Protein AF-A0A1F6JSK7-F1 (afdb_monomer)

Solvent-accessible surface area (backbone atoms only — not comparable to full-atom values): 10646 Å² total; per-residue (Å²): 112,68,53,58,54,53,27,49,50,47,44,45,32,49,51,50,47,53,55,41,64,75,36,87,64,43,83,46,47,68,62,51,41,54,52,51,49,52,53,50,53,54,54,33,60,63,48,44,77,71,80,45,73,91,57,76,44,50,69,65,32,47,37,51,51,52,38,43,52,52,50,51,19,51,77,56,53,33,89,76,13,90,54,43,65,54,58,58,54,47,54,51,56,41,26,82,65,41,56,36,74,34,47,57,43,49,47,50,38,51,50,66,72,44,44,80,57,29,78,42,86,63,34,70,63,33,47,52,60,55,47,49,50,54,64,46,41,61,57,34,30,53,51,18,47,53,54,49,54,50,54,55,47,53,54,49,40,50,49,50,31,50,53,49,51,51,50,54,66,73,44,65,85,77,60,52,75,69,56,50,51,53,52,52,48,51,38,50,51,41,52,51,67,66,71,77,117

Radius of gyration: 23.13 Å; Cα contacts (8 Å, |Δi|>4): 165; chains: 1; bounding box: 51×30×67 Å

Foldseek 3Di:
DQLVVLLVLQLVLLVVLLVCCVDPVLVCLVVVLVVLVVVLVVLQVVVVVVVDDRDCSASVSLSSVSSSLQSVCVVQPNLPHPSLCVLVVSLLSCLRRGQLCSLVSSLVSSCVSCVVVCCDDPVVSSVVSSVVSVVCSVVSSVVSVVVVVVVVVLVVLVVLLVVLVVCCVPCVPVDDPVVNVVSVVSNVVSVVVNVVD

Mean predicted aligned error: 7.52 Å

Secondary structure (DSSP, 8-state):
-HHHHHHHHHHHHHHHHHHHHHSGGGGGHHHHHHHHHHHHHHHHHHHHTTT------HHHHHHHHHHHHHHHHHHTTGGG-TTTTHHHHHHHHHHHHS-TTHHHHHHHHHHHHHHHHHTSSSHHHHHHHHHHHHHHHHHHHHHHHHHHHHHHHHHHHHHHHHHHHHHHHHSTTTS-HHHHHHHHHHHHHHHHHHH--

Structure (mmCIF, N/CA/C/O backbone):
data_AF-A0A1F6JSK7-F1
#
_entry.id   AF-A0A1F6JSK7-F1
#
loop_
_atom_site.group_PDB
_atom_site.id
_atom_site.type_symbol
_atom_site.label_atom_id
_atom_site.label_alt_id
_atom_site.label_comp_id
_atom_site.label_asym_id
_atom_site.label_entity_id
_atom_site.label_seq_id
_atom_site.pdbx_PDB_ins_code
_atom_site.Cartn_x
_atom_site.Cartn_y
_atom_site.Cartn_z
_atom_site.occupancy
_atom_site.B_iso_or_equiv
_atom_site.auth_seq_id
_atom_site.auth_comp_id
_atom_site.auth_asym_id
_atom_site.auth_atom_id
_atom_site.pdbx_PDB_model_num
ATOM 1 N N . MET A 1 1 ? -17.934 5.331 0.421 1.00 63.56 1 MET A N 1
ATOM 2 C CA . MET A 1 1 ? -16.965 6.364 -0.035 1.00 63.56 1 MET A CA 1
ATOM 3 C C . MET A 1 1 ? -15.512 6.052 0.324 1.00 63.56 1 MET A C 1
ATOM 5 O O . MET A 1 1 ? -14.660 6.274 -0.524 1.00 63.56 1 MET A O 1
ATOM 9 N N . ARG A 1 2 ? -15.213 5.514 1.520 1.00 85.38 2 ARG A N 1
ATOM 10 C CA . ARG A 1 2 ? -13.830 5.212 1.953 1.00 85.38 2 ARG A CA 1
ATOM 11 C C . ARG A 1 2 ? -13.061 4.302 0.979 1.00 85.38 2 ARG A C 1
ATOM 13 O O . ARG A 1 2 ? -11.978 4.686 0.560 1.00 85.38 2 ARG A O 1
ATOM 20 N N . VAL A 1 3 ? -13.666 3.195 0.529 1.00 90.19 3 VAL A N 1
ATOM 21 C CA . VAL A 1 3 ? -13.072 2.274 -0.470 1.00 90.19 3 VAL A CA 1
ATOM 22 C C . VAL A 1 3 ? -12.671 2.997 -1.759 1.00 90.19 3 VAL A C 1
ATOM 24 O O . VAL A 1 3 ? -11.566 2.807 -2.256 1.00 90.19 3 VAL A O 1
ATOM 27 N N . LEU A 1 4 ? -13.557 3.843 -2.300 1.00 93.19 4 LEU A N 1
ATOM 28 C CA . LEU A 1 4 ? -13.307 4.567 -3.552 1.00 93.19 4 LEU A CA 1
ATOM 29 C C . LEU A 1 4 ? -12.140 5.543 -3.407 1.00 93.19 4 LEU A C 1
ATOM 31 O O . LEU A 1 4 ? -11.278 5.584 -4.276 1.00 93.19 4 LEU A O 1
ATOM 35 N N . LEU A 1 5 ? -12.084 6.289 -2.300 1.00 93.81 5 LEU A N 1
ATOM 36 C CA . LEU A 1 5 ? -10.986 7.219 -2.028 1.00 93.81 5 LEU A CA 1
ATOM 37 C C . LEU A 1 5 ? -9.653 6.487 -1.847 1.00 93.81 5 LEU A C 1
ATOM 39 O O . LEU A 1 5 ? -8.652 6.911 -2.414 1.00 93.81 5 LEU A O 1
ATOM 43 N N . GLN A 1 6 ? -9.639 5.379 -1.103 1.00 94.06 6 GLN A N 1
ATOM 44 C CA . GLN A 1 6 ? -8.441 4.553 -0.927 1.00 94.06 6 GLN A CA 1
ATOM 45 C C . GLN A 1 6 ? -7.985 3.937 -2.256 1.00 94.06 6 GLN A C 1
ATOM 47 O O . GLN A 1 6 ? -6.800 3.976 -2.574 1.00 94.06 6 GLN A O 1
ATOM 52 N N . SER A 1 7 ? -8.925 3.444 -3.068 1.00 95.62 7 SER A N 1
ATOM 53 C CA . SER A 1 7 ? -8.643 2.896 -4.400 1.00 95.62 7 SER A CA 1
ATOM 54 C C . SER A 1 7 ? -8.076 3.966 -5.326 1.00 95.62 7 SER A C 1
ATOM 56 O O . SER A 1 7 ? -7.082 3.726 -6.002 1.00 95.62 7 SER A O 1
ATOM 58 N N . LEU A 1 8 ? -8.666 5.164 -5.327 1.00 95.56 8 LEU A N 1
ATOM 59 C CA . LEU A 1 8 ? -8.198 6.287 -6.132 1.00 95.56 8 LEU A CA 1
ATOM 60 C C . LEU A 1 8 ? -6.804 6.740 -5.693 1.00 95.56 8 LEU A C 1
ATOM 62 O O . LEU A 1 8 ? -5.945 6.947 -6.541 1.00 95.56 8 LEU A O 1
ATOM 66 N N . LEU A 1 9 ? -6.565 6.852 -4.384 1.00 95.44 9 LEU A N 1
ATOM 67 C CA . LEU A 1 9 ? -5.259 7.198 -3.824 1.00 95.44 9 LEU A CA 1
ATOM 68 C C . LEU A 1 9 ? -4.198 6.178 -4.253 1.00 95.44 9 LEU A C 1
ATOM 70 O O . LEU A 1 9 ? -3.109 6.542 -4.690 1.00 95.44 9 LEU A O 1
ATOM 74 N N . LEU A 1 10 ? -4.532 4.893 -4.179 1.00 95.50 10 LEU A N 1
ATOM 75 C CA . LEU A 1 10 ? -3.643 3.824 -4.593 1.00 95.50 10 LEU A CA 1
ATOM 76 C C . LEU A 1 10 ? -3.365 3.868 -6.103 1.00 95.50 10 LEU A C 1
ATOM 78 O O . LEU A 1 10 ? -2.206 3.900 -6.502 1.00 95.50 10 LEU A O 1
ATOM 82 N N . LEU A 1 11 ? -4.394 3.943 -6.949 1.00 96.56 11 LEU A N 1
ATOM 83 C CA . LEU A 1 11 ? -4.226 4.072 -8.401 1.00 96.56 11 LEU A CA 1
ATOM 84 C C . LEU A 1 11 ? -3.446 5.337 -8.776 1.00 96.56 11 LEU A C 1
ATOM 86 O O . LEU A 1 11 ? -2.648 5.316 -9.711 1.00 96.56 11 LEU A O 1
ATOM 90 N N . PHE A 1 12 ? -3.609 6.415 -8.010 1.00 96.69 12 PHE A N 1
ATOM 91 C CA . PHE A 1 12 ? -2.822 7.627 -8.178 1.00 96.69 12 PHE A CA 1
ATOM 92 C C . PHE A 1 12 ? -1.328 7.384 -7.930 1.00 96.69 12 PHE A C 1
ATOM 94 O O . PHE A 1 12 ? -0.514 7.930 -8.666 1.00 96.69 12 PHE A O 1
ATOM 101 N N . SER A 1 13 ? -0.941 6.518 -6.982 1.00 96.75 13 SER A N 1
ATOM 102 C CA . SER A 1 13 ? 0.480 6.164 -6.800 1.00 96.75 13 SER A CA 1
ATOM 103 C C . SER A 1 13 ? 1.057 5.427 -8.012 1.00 96.75 13 SER A C 1
ATOM 105 O O . SER A 1 13 ? 2.162 5.743 -8.445 1.00 96.75 13 SER A O 1
ATOM 107 N N . PHE A 1 14 ? 0.291 4.518 -8.628 1.00 96.75 14 PHE A N 1
ATOM 108 C CA . PHE A 1 14 ? 0.691 3.853 -9.873 1.00 96.75 14 PHE A CA 1
ATOM 109 C C . PHE A 1 14 ? 0.848 4.851 -11.020 1.00 96.75 14 PHE A C 1
ATOM 111 O O . PHE A 1 14 ? 1.864 4.838 -11.713 1.00 96.75 14 PHE A O 1
ATOM 118 N N . ALA A 1 15 ? -0.129 5.745 -11.195 1.00 95.56 15 ALA A N 1
ATOM 119 C CA . ALA A 1 15 ? -0.081 6.783 -12.220 1.00 95.56 15 ALA A CA 1
ATOM 120 C C . ALA A 1 15 ? 1.113 7.728 -12.017 1.00 95.56 15 ALA A C 1
ATOM 122 O O . ALA A 1 15 ? 1.816 8.043 -12.974 1.00 95.56 15 ALA A O 1
ATOM 123 N N . LEU A 1 16 ? 1.378 8.137 -10.773 1.00 95.75 16 LEU A N 1
ATOM 124 C CA . LEU A 1 16 ? 2.509 8.991 -10.422 1.00 95.75 16 LEU A CA 1
ATOM 125 C C . LEU A 1 16 ? 3.835 8.321 -10.779 1.00 95.75 16 LEU A C 1
ATOM 127 O O . LEU A 1 16 ? 4.666 8.946 -11.432 1.00 95.75 16 LEU A O 1
ATOM 131 N N . VAL A 1 17 ? 4.027 7.054 -10.402 1.00 95.38 17 VAL A N 1
ATOM 132 C CA . VAL A 1 17 ? 5.261 6.323 -10.727 1.00 95.38 17 VAL A CA 1
ATOM 133 C C . VAL A 1 17 ? 5.398 6.104 -12.231 1.00 95.38 17 VAL A C 1
ATOM 135 O O . VAL A 1 17 ? 6.483 6.297 -12.773 1.00 95.38 17 VAL A O 1
ATOM 138 N N . PHE A 1 18 ? 4.313 5.767 -12.924 1.00 92.31 18 PHE A N 1
ATOM 139 C CA . PHE A 1 18 ? 4.326 5.602 -14.376 1.00 92.31 18 PHE A CA 1
ATOM 140 C C . PHE A 1 18 ? 4.737 6.898 -15.095 1.00 92.31 18 PHE A C 1
ATOM 142 O O . PHE A 1 18 ? 5.632 6.884 -15.941 1.00 92.31 18 PHE A O 1
ATOM 149 N N . LEU A 1 19 ? 4.143 8.036 -14.715 1.00 93.12 19 LEU A N 1
ATOM 150 C CA . LEU A 1 19 ? 4.506 9.353 -15.249 1.00 93.12 19 LEU A CA 1
ATOM 151 C C . LEU A 1 19 ? 5.943 9.743 -14.889 1.00 93.12 19 LEU A C 1
ATOM 153 O O . LEU A 1 19 ? 6.651 10.308 -15.721 1.00 93.12 19 LEU A O 1
ATOM 157 N N . TRP A 1 20 ? 6.391 9.416 -13.674 1.00 94.94 20 TRP A N 1
ATOM 158 C CA . TRP A 1 20 ? 7.762 9.653 -13.233 1.00 94.94 20 TRP A CA 1
ATOM 159 C C . TRP A 1 20 ? 8.773 8.907 -14.108 1.00 94.94 20 TRP A C 1
ATOM 161 O O . TRP A 1 20 ? 9.725 9.520 -14.594 1.00 94.94 20 TRP A O 1
ATOM 171 N N . GLN A 1 21 ? 8.541 7.615 -14.363 1.00 91.62 21 GLN A N 1
ATOM 172 C CA . GLN A 1 21 ? 9.415 6.785 -15.198 1.00 91.62 21 GLN A CA 1
ATOM 173 C C . GLN A 1 21 ? 9.438 7.237 -16.662 1.00 91.62 21 GLN A C 1
ATOM 175 O O . GLN A 1 21 ? 10.482 7.185 -17.305 1.00 91.62 21 GLN A O 1
ATOM 180 N N . ALA A 1 22 ? 8.316 7.741 -17.179 1.00 90.00 22 ALA A N 1
ATOM 181 C CA . ALA A 1 22 ? 8.253 8.312 -18.524 1.00 90.00 22 ALA A CA 1
ATOM 182 C C . ALA A 1 22 ? 8.944 9.686 -18.644 1.00 90.00 22 ALA A C 1
ATOM 184 O O . ALA A 1 22 ? 9.142 10.183 -19.753 1.00 90.00 22 ALA A O 1
ATOM 185 N N . SER A 1 23 ? 9.295 10.323 -17.522 1.00 93.25 23 SER A N 1
ATOM 186 C CA . SER A 1 23 ? 9.884 11.661 -17.500 1.00 93.25 23 SER A CA 1
ATOM 187 C C . SER A 1 23 ? 11.424 11.635 -17.483 1.00 93.25 23 SER A C 1
ATOM 189 O O . SER A 1 23 ? 12.030 10.693 -16.961 1.00 93.25 23 SER A O 1
ATOM 191 N N . PRO A 1 24 ? 12.095 12.713 -17.940 1.00 92.62 24 PRO A N 1
ATOM 192 C CA . PRO A 1 24 ? 13.549 12.871 -17.791 1.00 92.62 24 PRO A CA 1
ATOM 193 C C . PRO A 1 24 ? 14.029 12.908 -16.328 1.00 92.62 24 PRO A C 1
ATOM 195 O O . PRO A 1 24 ? 15.214 12.705 -16.047 1.00 92.62 24 PRO A O 1
ATOM 198 N N . LEU A 1 25 ? 13.114 13.157 -15.382 1.00 91.88 25 LEU A N 1
ATOM 199 C CA . LEU A 1 25 ? 13.405 13.201 -13.948 1.00 91.88 25 LEU A CA 1
ATOM 200 C C . LEU A 1 25 ? 13.654 11.811 -13.348 1.00 91.88 25 LEU A C 1
ATOM 202 O O . LEU A 1 25 ? 14.141 11.719 -12.223 1.00 91.88 25 LEU A O 1
ATOM 206 N N . SER A 1 26 ? 13.395 10.736 -14.098 1.00 92.69 26 SER A N 1
ATOM 207 C CA . SER A 1 26 ? 13.691 9.354 -13.696 1.00 92.69 26 SER A CA 1
ATOM 208 C C . SER A 1 26 ? 15.159 9.131 -13.301 1.00 92.69 26 SER A C 1
ATOM 210 O O . SER A 1 26 ? 15.442 8.285 -12.452 1.00 92.69 26 SER A O 1
ATOM 212 N N . SER A 1 27 ? 16.091 9.949 -13.801 1.00 92.50 27 SER A N 1
ATOM 213 C CA . SER A 1 27 ? 17.497 9.968 -13.360 1.00 92.50 27 SER A CA 1
ATOM 214 C C . SER A 1 27 ? 17.684 10.302 -11.868 1.00 92.50 27 SER A C 1
ATOM 216 O O . SER A 1 27 ? 18.660 9.873 -11.256 1.00 92.50 27 SER A O 1
ATOM 218 N N . TYR A 1 28 ? 16.719 10.984 -11.245 1.00 95.00 28 TYR A N 1
ATOM 219 C CA . TYR A 1 28 ? 16.707 11.334 -9.820 1.00 95.00 28 TYR A CA 1
ATOM 220 C C . TYR A 1 28 ? 15.864 10.379 -8.964 1.00 95.00 28 TYR A C 1
ATOM 222 O O . TYR A 1 28 ? 15.540 10.697 -7.818 1.00 95.00 28 TYR A O 1
ATOM 230 N N . THR A 1 29 ? 15.511 9.197 -9.482 1.00 95.00 29 THR A N 1
ATOM 231 C CA . THR A 1 29 ? 14.672 8.228 -8.755 1.00 95.00 29 THR A CA 1
ATOM 232 C C . THR A 1 29 ? 15.262 7.853 -7.395 1.00 95.00 29 THR A C 1
ATOM 234 O O . THR A 1 29 ? 14.539 7.843 -6.403 1.00 95.00 29 THR A O 1
ATOM 237 N N . LEU A 1 30 ? 16.575 7.612 -7.313 1.00 93.88 30 LEU A N 1
ATOM 238 C CA . LEU A 1 30 ? 17.224 7.224 -6.057 1.00 93.88 30 LEU A CA 1
ATOM 239 C C . LEU A 1 30 ? 17.171 8.337 -4.984 1.00 93.88 30 LEU A C 1
ATOM 241 O O . LEU A 1 30 ? 16.720 8.050 -3.872 1.00 93.88 30 LEU A O 1
ATOM 245 N N . PRO A 1 31 ? 17.535 9.604 -5.281 1.00 95.56 31 PRO A N 1
ATOM 246 C CA . PRO A 1 31 ? 17.295 10.720 -4.363 1.00 95.56 31 PRO A CA 1
ATOM 247 C C . PRO A 1 31 ? 15.837 10.850 -3.905 1.00 95.56 31 PRO A C 1
ATOM 249 O O . PRO A 1 31 ? 15.588 11.058 -2.718 1.00 95.56 31 PRO A O 1
ATOM 252 N N . ILE A 1 32 ? 14.872 10.695 -4.819 1.00 95.75 32 ILE A N 1
ATOM 253 C CA . ILE A 1 32 ? 13.443 10.790 -4.488 1.00 95.75 32 ILE A CA 1
ATOM 254 C C . ILE A 1 32 ? 12.997 9.662 -3.564 1.00 95.75 32 ILE A C 1
ATOM 256 O O . ILE A 1 32 ? 12.279 9.923 -2.601 1.00 95.75 32 ILE A O 1
ATOM 260 N N . ILE A 1 33 ? 13.454 8.432 -3.797 1.00 96.00 33 ILE A N 1
ATOM 261 C CA . ILE A 1 33 ? 13.216 7.310 -2.884 1.00 96.00 33 ILE A CA 1
ATOM 262 C C . ILE A 1 33 ? 13.730 7.659 -1.483 1.00 96.00 33 ILE A C 1
ATOM 264 O O . ILE A 1 33 ? 12.985 7.532 -0.513 1.00 96.00 33 ILE A O 1
ATOM 268 N N . GLY A 1 34 ? 14.972 8.143 -1.373 1.00 96.19 34 GLY A N 1
ATOM 269 C CA . GLY A 1 34 ? 15.556 8.538 -0.089 1.00 96.19 34 GLY A CA 1
ATOM 270 C C . GLY A 1 34 ? 14.739 9.623 0.616 1.00 96.19 34 GLY A C 1
ATOM 271 O O . GLY A 1 34 ? 14.430 9.503 1.801 1.00 96.19 34 GLY A O 1
ATOM 272 N N . PHE A 1 35 ? 14.316 10.647 -0.125 1.00 96.50 35 PHE A N 1
ATOM 273 C CA . PHE A 1 35 ? 13.460 11.713 0.390 1.00 96.50 35 PHE A CA 1
ATOM 274 C C . PHE A 1 35 ? 12.102 11.193 0.890 1.00 96.50 35 PHE A C 1
ATOM 276 O O . PHE A 1 35 ? 11.677 11.534 1.995 1.00 96.50 35 PHE A O 1
ATOM 283 N N . LEU A 1 36 ? 11.441 10.323 0.122 1.00 96.06 36 LEU A N 1
ATOM 284 C CA . LEU A 1 36 ? 10.165 9.719 0.509 1.00 96.06 36 LEU A CA 1
ATOM 285 C C . LEU A 1 36 ? 10.300 8.822 1.746 1.00 96.06 36 LEU A C 1
ATOM 287 O O . LEU A 1 36 ? 9.416 8.845 2.601 1.00 96.06 36 LEU A O 1
ATOM 291 N N . ILE A 1 37 ? 11.403 8.077 1.884 1.00 95.06 37 ILE A N 1
ATOM 292 C CA . ILE A 1 37 ? 11.690 7.273 3.084 1.00 95.06 37 ILE A CA 1
ATOM 293 C C . ILE A 1 37 ? 11.802 8.172 4.318 1.00 95.06 37 ILE A C 1
ATOM 295 O O . ILE A 1 37 ? 11.209 7.867 5.353 1.00 95.06 37 ILE A O 1
ATOM 299 N N . VAL A 1 38 ? 12.513 9.300 4.216 1.00 94.88 38 VAL A N 1
ATOM 300 C CA . VAL A 1 38 ? 12.618 10.266 5.321 1.00 94.88 38 VAL A CA 1
ATOM 301 C C . VAL A 1 38 ? 11.238 10.802 5.701 1.00 94.88 38 VAL A C 1
ATOM 303 O O . VAL A 1 38 ? 10.896 10.795 6.884 1.00 94.88 38 VAL A O 1
ATOM 306 N N . ILE A 1 39 ? 10.415 11.200 4.724 1.00 92.62 39 ILE A N 1
ATOM 307 C CA . ILE A 1 39 ? 9.032 11.634 4.984 1.00 92.62 39 ILE A CA 1
ATOM 308 C C . ILE A 1 39 ? 8.241 10.529 5.687 1.00 92.62 39 ILE A C 1
ATOM 310 O O . ILE A 1 39 ? 7.569 10.804 6.683 1.00 92.62 39 ILE A O 1
ATOM 314 N N . TYR A 1 40 ? 8.328 9.290 5.201 1.00 91.25 40 TYR A N 1
ATOM 315 C CA . TYR A 1 40 ? 7.615 8.155 5.776 1.00 91.25 40 TYR A CA 1
ATOM 316 C C . TYR A 1 40 ? 7.989 7.953 7.250 1.00 91.25 40 TYR A C 1
ATOM 318 O O . TYR A 1 40 ? 7.101 7.930 8.103 1.00 91.25 40 TYR A O 1
ATOM 326 N N . ILE A 1 41 ? 9.286 7.912 7.571 1.00 89.69 41 ILE A N 1
ATOM 327 C CA . ILE A 1 41 ? 9.783 7.731 8.945 1.00 89.69 41 ILE A CA 1
ATOM 328 C C . ILE A 1 41 ? 9.372 8.899 9.850 1.00 89.69 41 ILE A C 1
ATOM 330 O O . ILE A 1 41 ? 8.892 8.687 10.961 1.00 89.69 41 ILE A O 1
ATOM 334 N N . VAL A 1 42 ? 9.522 10.144 9.393 1.00 88.56 42 VAL A N 1
ATOM 335 C CA . VAL A 1 42 ? 9.120 11.315 10.190 1.00 88.56 42 VAL A CA 1
ATOM 336 C C . VAL A 1 42 ? 7.613 11.290 10.459 1.00 88.56 42 VAL A C 1
ATOM 338 O O . VAL A 1 42 ? 7.178 11.556 11.581 1.00 88.56 42 VAL A O 1
ATOM 341 N N . SER A 1 43 ? 6.814 10.929 9.452 1.00 84.31 43 SER A N 1
ATOM 342 C CA . SER A 1 43 ? 5.359 10.845 9.582 1.00 84.31 43 SER A CA 1
ATOM 343 C C . SER A 1 43 ? 4.914 9.733 10.534 1.00 84.31 43 SER A C 1
ATOM 345 O O . SER A 1 43 ? 3.985 9.951 11.312 1.00 84.31 43 SER A O 1
ATOM 347 N N . SER A 1 44 ? 5.592 8.580 10.535 1.00 80.62 44 SER A N 1
ATOM 348 C CA . SER A 1 44 ? 5.261 7.469 11.428 1.00 80.62 44 SER A CA 1
ATOM 349 C C . SER A 1 44 ? 5.618 7.801 12.878 1.00 80.62 44 SER A C 1
ATOM 351 O O . SER A 1 44 ? 4.766 7.676 13.756 1.00 80.62 44 SER A O 1
ATOM 353 N N . LEU A 1 45 ? 6.813 8.349 13.126 1.00 82.00 45 LEU A N 1
ATOM 354 C CA . LEU A 1 45 ? 7.257 8.765 14.463 1.00 82.00 45 LEU A CA 1
ATOM 355 C C . LEU A 1 45 ? 6.381 9.873 15.067 1.00 82.00 45 LEU A C 1
ATOM 357 O O . LEU A 1 45 ? 6.164 9.913 16.281 1.00 82.00 45 LEU A O 1
ATOM 361 N N . ALA A 1 46 ? 5.858 10.781 14.238 1.00 78.25 46 ALA A N 1
ATOM 362 C CA . ALA A 1 46 ? 4.945 11.826 14.691 1.00 78.25 46 ALA A CA 1
ATOM 363 C C . ALA A 1 46 ? 3.595 11.265 15.178 1.00 78.25 46 ALA A C 1
ATOM 365 O O . ALA A 1 46 ? 2.971 11.856 16.062 1.00 78.25 46 ALA A O 1
ATOM 366 N N . GLN A 1 47 ? 3.145 10.128 14.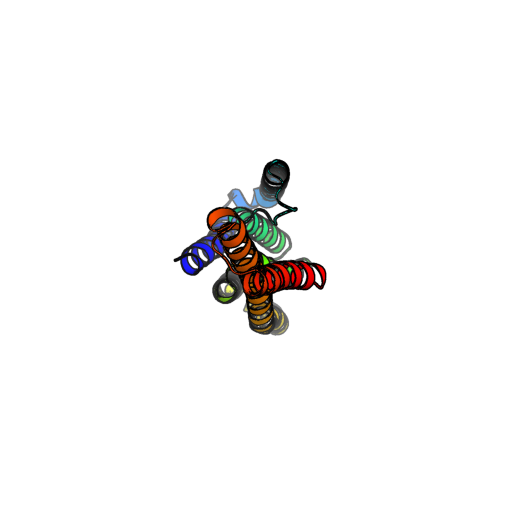637 1.00 68.50 47 GLN A N 1
ATOM 367 C CA . GLN A 1 47 ? 1.886 9.492 15.035 1.00 68.50 47 GLN A CA 1
ATOM 368 C C . GLN A 1 47 ? 2.016 8.696 16.338 1.00 68.50 47 GLN A C 1
ATOM 370 O O . GLN A 1 47 ? 1.084 8.712 17.143 1.00 68.50 47 GLN A O 1
ATOM 375 N N . THR A 1 48 ? 3.180 8.096 16.605 1.00 63.53 48 THR A N 1
ATOM 376 C CA . THR A 1 48 ? 3.446 7.340 17.843 1.00 63.53 48 THR A CA 1
ATOM 377 C C . THR A 1 48 ? 3.316 8.206 19.101 1.00 63.53 48 THR A C 1
ATOM 379 O O . THR A 1 48 ? 2.917 7.728 20.159 1.00 63.53 48 THR A O 1
ATOM 382 N N . LYS A 1 49 ? 3.564 9.521 18.995 1.00 57.53 49 LYS A N 1
ATOM 383 C CA . LYS A 1 49 ? 3.402 10.473 20.111 1.00 57.53 49 LYS A CA 1
ATOM 384 C C . LYS A 1 49 ? 1.949 10.675 20.565 1.00 57.53 49 LYS A C 1
ATOM 386 O O . LYS A 1 49 ? 1.735 11.264 21.618 1.00 57.53 49 LYS A O 1
ATOM 391 N N . LYS A 1 50 ? 0.951 10.205 19.805 1.00 56.19 50 LYS A N 1
ATOM 392 C CA . LYS A 1 50 ? -0.479 10.332 20.147 1.00 56.19 50 LYS A CA 1
ATOM 393 C C . LYS A 1 50 ? -1.049 9.123 20.904 1.00 56.19 50 LYS A C 1
ATOM 395 O O . LYS A 1 50 ? -2.264 8.963 20.934 1.00 56.19 50 LYS A O 1
ATOM 400 N N . GLY A 1 51 ? -0.200 8.266 21.478 1.00 48.69 51 GLY A N 1
ATOM 401 C CA . GLY A 1 51 ? -0.636 7.100 22.260 1.00 48.69 51 GLY A CA 1
ATOM 402 C C . GLY A 1 51 ? -1.289 5.990 21.430 1.00 48.69 51 GLY A C 1
ATOM 403 O O . GLY A 1 51 ? -1.795 5.029 21.993 1.00 48.69 51 GLY A O 1
ATOM 404 N N . LYS A 1 52 ? -1.271 6.103 20.096 1.00 50.81 52 LYS A N 1
ATOM 405 C CA . LYS A 1 52 ? -1.679 5.029 19.192 1.00 50.81 52 LYS A CA 1
ATOM 406 C C . LYS A 1 52 ? -0.469 4.138 18.924 1.00 50.81 52 LYS A C 1
ATOM 408 O O . LYS A 1 52 ? 0.613 4.649 18.625 1.00 50.81 52 LYS A O 1
ATOM 413 N N . GLN A 1 53 ? -0.670 2.827 19.047 1.00 53.88 53 GLN A N 1
ATOM 414 C CA . GLN A 1 53 ? 0.278 1.776 18.668 1.00 53.88 53 GLN A CA 1
ATOM 415 C C . GLN A 1 53 ? 0.837 2.052 17.261 1.00 53.88 53 GLN A C 1
ATOM 417 O O . GLN A 1 53 ? 0.191 2.747 16.475 1.00 53.88 53 GLN A O 1
ATOM 422 N N . VAL A 1 54 ? 2.049 1.568 16.961 1.00 51.94 54 VAL A N 1
ATOM 423 C CA . VAL A 1 54 ? 2.763 1.820 15.694 1.00 51.94 54 VAL A CA 1
ATOM 424 C C . VAL A 1 54 ? 1.848 1.516 14.504 1.00 51.94 54 VAL A C 1
ATOM 426 O O . VAL A 1 54 ? 1.702 0.372 14.091 1.00 51.94 54 VAL A O 1
ATOM 429 N N . SER A 1 55 ? 1.201 2.550 13.969 1.00 61.53 55 SER A N 1
ATOM 430 C CA . SER A 1 55 ? 0.318 2.419 12.817 1.00 61.53 55 SER A CA 1
ATOM 431 C C . SER A 1 55 ? 1.177 2.502 11.560 1.00 61.53 55 SER A C 1
ATOM 433 O O . SER A 1 55 ? 2.138 3.276 11.519 1.00 61.53 55 SER A O 1
ATOM 435 N N . LEU A 1 56 ? 0.823 1.757 10.511 1.00 63.78 56 LEU A N 1
ATOM 436 C CA . LEU A 1 56 ? 1.445 1.817 9.175 1.00 63.78 56 LEU A CA 1
ATOM 437 C C . LEU A 1 56 ? 1.224 3.174 8.449 1.00 63.78 56 LEU A C 1
ATOM 439 O O . LEU A 1 56 ? 1.146 3.254 7.226 1.00 63.78 56 LEU A O 1
ATOM 443 N N . GLY A 1 57 ? 1.099 4.273 9.200 1.00 69.75 57 GLY A N 1
ATOM 444 C CA . GLY A 1 57 ? 0.944 5.641 8.710 1.00 69.75 57 GLY A CA 1
ATOM 445 C C . GLY A 1 57 ? -0.432 5.936 8.110 1.00 69.75 57 GLY A C 1
ATOM 446 O O . GLY A 1 57 ? -0.609 6.972 7.461 1.00 69.75 57 GLY A O 1
ATOM 447 N N . GLY A 1 58 ? -1.408 5.046 8.317 1.00 84.81 58 GLY A N 1
ATOM 448 C CA . GLY A 1 58 ? -2.734 5.135 7.715 1.00 84.81 58 GLY A CA 1
ATOM 449 C C . GLY A 1 58 ? -2.684 5.189 6.179 1.00 84.81 58 GLY A C 1
ATOM 450 O O . GLY A 1 58 ? -1.713 4.752 5.557 1.00 84.81 58 GLY A O 1
ATOM 451 N N . PRO A 1 59 ? -3.716 5.759 5.531 1.00 88.88 59 PRO A N 1
ATOM 452 C CA . PRO A 1 59 ? -3.788 5.776 4.075 1.00 88.88 59 PRO A CA 1
ATOM 453 C C . PRO A 1 59 ? -2.668 6.488 3.333 1.00 88.88 59 PRO A C 1
ATOM 455 O O . PRO A 1 59 ? -2.224 6.016 2.287 1.00 88.88 59 PRO A O 1
ATOM 458 N N . LEU A 1 60 ? -2.200 7.610 3.872 1.00 89.19 60 LEU A N 1
ATOM 459 C CA . LEU A 1 60 ? -1.098 8.355 3.271 1.00 89.19 60 LEU A CA 1
ATOM 460 C C . LEU A 1 60 ? 0.236 7.626 3.457 1.00 89.19 60 LEU A C 1
ATOM 462 O O . LEU A 1 60 ? 1.044 7.615 2.533 1.00 89.19 60 LEU A O 1
ATOM 466 N N . GLY A 1 61 ? 0.446 6.969 4.603 1.00 90.56 61 GLY A N 1
ATOM 467 C CA . GLY A 1 61 ? 1.613 6.116 4.827 1.00 90.56 61 GLY A CA 1
ATOM 468 C C . GLY A 1 61 ? 1.703 5.002 3.789 1.00 90.56 61 GLY A C 1
ATOM 469 O O . GLY A 1 61 ? 2.736 4.859 3.138 1.00 90.56 61 GLY A O 1
ATOM 470 N N . MET A 1 62 ? 0.596 4.295 3.545 1.00 92.25 62 MET A N 1
ATOM 471 C CA . MET A 1 62 ? 0.539 3.251 2.515 1.00 92.25 62 MET A CA 1
ATOM 472 C C . MET A 1 62 ? 0.719 3.782 1.093 1.00 92.25 62 MET A C 1
ATOM 474 O O . MET A 1 62 ? 1.374 3.130 0.285 1.00 92.25 62 MET A O 1
ATOM 478 N N . PHE A 1 63 ? 0.193 4.969 0.780 1.00 94.75 63 PHE A N 1
ATOM 479 C CA . PHE A 1 63 ? 0.452 5.629 -0.502 1.00 94.75 63 PHE A CA 1
ATOM 480 C C . PHE A 1 63 ? 1.951 5.882 -0.720 1.00 94.75 63 PHE A C 1
ATOM 482 O O . PHE A 1 63 ? 2.492 5.540 -1.775 1.00 94.75 63 PHE A O 1
ATOM 489 N N . ILE A 1 64 ? 2.631 6.446 0.284 1.00 94.81 64 ILE A N 1
ATOM 490 C CA . ILE A 1 64 ? 4.069 6.735 0.224 1.00 94.81 64 ILE A CA 1
ATOM 491 C C . ILE A 1 64 ? 4.864 5.430 0.130 1.00 94.81 64 ILE A C 1
ATOM 493 O O . ILE A 1 64 ? 5.725 5.311 -0.738 1.00 94.81 64 ILE A O 1
ATOM 497 N N . LEU A 1 65 ? 4.545 4.438 0.965 1.00 94.81 65 LEU A N 1
ATOM 498 C CA . LEU A 1 65 ? 5.201 3.130 0.966 1.00 94.81 65 LEU A CA 1
ATOM 499 C C . LEU A 1 65 ? 5.069 2.428 -0.391 1.00 94.81 65 LEU A C 1
ATOM 501 O O . LEU A 1 65 ? 6.069 1.973 -0.944 1.00 94.81 65 LEU A O 1
ATOM 505 N N . ASN A 1 66 ? 3.860 2.388 -0.958 1.00 96.06 66 ASN A N 1
ATOM 506 C CA . ASN A 1 66 ? 3.634 1.806 -2.278 1.00 96.06 66 ASN A CA 1
ATOM 507 C C . ASN A 1 66 ? 4.428 2.547 -3.362 1.00 96.06 66 ASN A C 1
ATOM 509 O O . ASN A 1 66 ? 5.066 1.920 -4.203 1.00 96.06 66 ASN A O 1
ATOM 513 N N . THR A 1 67 ? 4.447 3.881 -3.306 1.00 96.94 67 THR A N 1
ATOM 514 C CA . THR A 1 67 ? 5.218 4.714 -4.240 1.00 96.94 67 THR A CA 1
ATOM 515 C C . THR A 1 67 ? 6.716 4.415 -4.147 1.00 96.94 67 THR A C 1
ATOM 517 O O . THR A 1 67 ? 7.360 4.227 -5.176 1.00 96.94 67 THR A O 1
ATOM 520 N N . ILE A 1 68 ? 7.269 4.316 -2.932 1.00 96.31 68 ILE A N 1
ATOM 521 C CA . ILE A 1 68 ? 8.676 3.956 -2.697 1.00 96.31 68 ILE A CA 1
ATOM 522 C C . ILE A 1 68 ? 8.987 2.598 -3.324 1.00 96.31 68 ILE A C 1
ATOM 524 O O . ILE A 1 68 ? 9.944 2.490 -4.087 1.00 96.31 68 ILE A O 1
ATOM 528 N N . ILE A 1 69 ? 8.178 1.576 -3.031 1.00 96.44 69 ILE A N 1
ATOM 529 C CA . ILE A 1 69 ? 8.414 0.209 -3.511 1.00 96.44 69 ILE A CA 1
ATOM 530 C C . ILE A 1 69 ? 8.325 0.152 -5.036 1.00 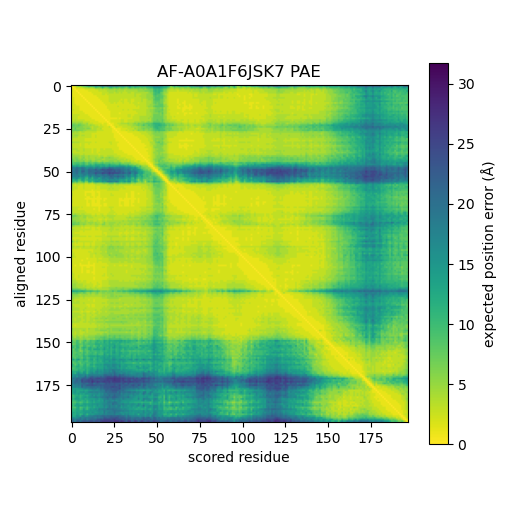96.44 69 ILE A C 1
ATOM 532 O O . ILE A 1 69 ? 9.210 -0.415 -5.670 1.00 96.44 69 ILE A O 1
ATOM 536 N N . LEU A 1 70 ? 7.317 0.783 -5.642 1.00 96.75 70 LEU A N 1
ATOM 537 C CA . LEU A 1 70 ? 7.183 0.841 -7.098 1.00 96.75 70 LEU A CA 1
ATOM 538 C C . LEU A 1 70 ? 8.373 1.553 -7.755 1.00 96.75 70 LEU A C 1
ATOM 540 O O . LEU A 1 70 ? 8.933 1.030 -8.718 1.00 96.75 70 LEU A O 1
ATOM 544 N N . LEU A 1 71 ? 8.806 2.705 -7.228 1.00 96.00 71 LEU A N 1
ATOM 545 C CA . LEU A 1 71 ? 9.999 3.401 -7.724 1.00 96.00 71 LEU A CA 1
ATOM 546 C C . LEU A 1 71 ? 11.247 2.520 -7.616 1.00 96.00 71 LEU A C 1
ATOM 548 O O . LEU A 1 71 ? 12.044 2.470 -8.554 1.00 96.00 71 LEU A O 1
ATOM 552 N N . PHE A 1 72 ? 11.396 1.798 -6.504 1.00 94.81 72 PHE A N 1
ATOM 553 C CA . PHE A 1 72 ? 12.514 0.889 -6.278 1.00 94.81 72 PHE A CA 1
ATOM 554 C C . PHE A 1 72 ? 12.518 -0.254 -7.298 1.00 94.81 72 PHE A C 1
ATOM 556 O O . PHE A 1 72 ? 13.534 -0.488 -7.955 1.00 94.81 72 PHE A O 1
ATOM 563 N N . VAL A 1 73 ? 11.370 -0.910 -7.494 1.00 95.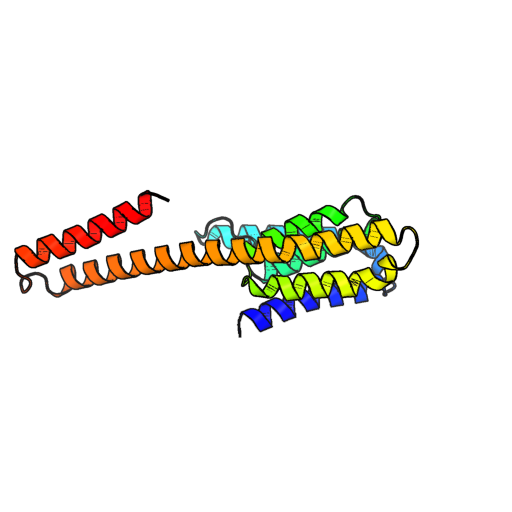94 73 VAL A N 1
ATOM 564 C CA . VAL A 1 73 ? 11.187 -1.995 -8.469 1.00 95.94 73 VAL A CA 1
ATOM 565 C C . VAL A 1 73 ? 11.514 -1.516 -9.882 1.00 95.94 73 VAL A C 1
ATOM 567 O O . VAL A 1 73 ? 12.335 -2.138 -10.551 1.00 95.94 73 VAL A O 1
ATOM 570 N N . PHE A 1 74 ? 10.975 -0.376 -10.319 1.00 94.31 74 PHE A N 1
ATOM 571 C CA . PHE A 1 74 ? 11.285 0.166 -11.645 1.00 94.31 74 PHE A CA 1
ATOM 572 C C . PHE A 1 74 ? 12.761 0.541 -11.806 1.00 94.31 74 PHE A C 1
ATOM 574 O O . PHE A 1 74 ? 13.376 0.168 -12.802 1.00 94.31 74 PHE A O 1
ATOM 581 N N . SER A 1 75 ? 13.365 1.194 -10.806 1.00 92.94 75 SER A N 1
ATOM 582 C CA . SER A 1 75 ? 14.786 1.574 -10.855 1.00 92.94 75 SER A CA 1
ATOM 583 C C . SER A 1 75 ? 15.748 0.383 -10.921 1.00 92.94 75 SER A C 1
ATOM 585 O O . SER A 1 75 ? 16.892 0.539 -11.339 1.00 92.94 75 SER A O 1
ATOM 587 N N . THR A 1 76 ? 15.286 -0.808 -10.533 1.00 93.44 76 THR A N 1
ATOM 588 C CA . THR A 1 76 ? 16.083 -2.043 -10.473 1.00 93.44 76 THR A CA 1
ATOM 589 C C . THR A 1 76 ? 15.698 -3.063 -11.550 1.00 93.44 76 THR A C 1
ATOM 591 O O . THR A 1 76 ? 16.088 -4.226 -11.460 1.00 93.44 76 THR A O 1
ATOM 594 N N . GLY A 1 77 ? 14.961 -2.641 -12.584 1.00 90.62 77 GLY A N 1
ATOM 595 C CA . GLY A 1 77 ? 14.651 -3.472 -13.753 1.00 90.62 77 GLY A CA 1
ATOM 596 C C . GLY A 1 77 ? 13.226 -4.028 -13.806 1.00 90.62 77 GLY A C 1
ATOM 597 O O . GLY A 1 77 ? 12.998 -5.032 -14.480 1.00 90.62 77 GLY A O 1
ATOM 598 N N . GLY A 1 78 ? 12.278 -3.413 -13.095 1.00 93.25 78 GLY A N 1
ATOM 599 C CA . GLY A 1 78 ? 10.847 -3.677 -13.250 1.00 93.25 78 GLY A CA 1
ATOM 600 C C . GLY A 1 78 ? 10.475 -5.126 -12.936 1.00 93.25 78 GLY A C 1
ATOM 601 O O . GLY A 1 78 ? 10.790 -5.631 -11.856 1.00 93.25 78 GLY A O 1
ATOM 602 N N . LEU A 1 79 ? 9.839 -5.829 -13.875 1.00 93.31 79 LEU A N 1
ATOM 603 C CA . LEU A 1 79 ? 9.486 -7.250 -13.705 1.00 93.31 79 LEU A CA 1
ATOM 604 C C . LEU A 1 79 ? 10.695 -8.175 -13.526 1.00 93.31 79 LEU A C 1
ATOM 606 O O . LEU A 1 79 ? 10.580 -9.225 -12.888 1.00 93.31 79 LEU A O 1
ATOM 610 N N . SER A 1 80 ? 11.862 -7.812 -14.055 1.00 91.44 80 SER A N 1
ATOM 611 C CA . SER A 1 80 ? 13.104 -8.572 -13.868 1.00 91.44 80 SER A CA 1
ATOM 612 C C . SER A 1 80 ? 13.805 -8.245 -12.546 1.00 91.44 80 SER A C 1
ATOM 614 O O . SER A 1 80 ? 14.773 -8.920 -12.199 1.00 91.44 80 SER A O 1
ATOM 616 N N . SER A 1 81 ? 13.310 -7.261 -11.790 1.00 92.12 81 SER A N 1
ATOM 617 C CA . SER A 1 81 ? 13.890 -6.867 -10.511 1.00 92.12 81 SER A CA 1
ATOM 618 C C . SER A 1 81 ? 13.803 -7.988 -9.477 1.00 92.12 81 SER A C 1
ATOM 620 O O . SER A 1 81 ? 12.731 -8.539 -9.205 1.00 92.12 81 SER A O 1
ATOM 622 N N . GLY A 1 82 ? 14.924 -8.242 -8.800 1.00 91.00 82 GLY A N 1
ATOM 623 C CA . GLY A 1 82 ? 14.966 -9.078 -7.601 1.00 91.00 82 GLY A CA 1
ATOM 624 C C . GLY A 1 82 ? 14.140 -8.525 -6.435 1.00 91.00 82 GLY A C 1
ATOM 625 O O . GLY A 1 82 ? 13.910 -9.257 -5.485 1.00 91.00 82 GLY A O 1
ATOM 626 N N . PHE A 1 83 ? 13.663 -7.275 -6.503 1.00 92.62 83 PHE A N 1
ATOM 627 C CA . PHE A 1 83 ? 12.803 -6.637 -5.500 1.00 92.62 83 PHE A CA 1
ATOM 628 C C . PHE A 1 83 ? 11.311 -6.685 -5.844 1.00 92.62 83 PHE A C 1
ATOM 630 O O . PHE A 1 83 ? 10.495 -6.253 -5.032 1.00 92.62 83 PHE A O 1
ATOM 637 N N . PHE A 1 84 ? 10.921 -7.236 -7.001 1.00 94.38 84 PHE A N 1
ATOM 638 C CA . PHE A 1 84 ? 9.509 -7.340 -7.390 1.00 94.38 84 PHE A CA 1
ATOM 639 C C . PHE A 1 84 ? 8.660 -8.052 -6.323 1.00 94.38 84 PHE A C 1
ATOM 641 O O . PHE A 1 84 ? 7.508 -7.693 -6.093 1.00 94.38 84 PHE A O 1
ATOM 648 N N . PHE A 1 85 ? 9.250 -9.011 -5.602 1.00 93.44 85 PHE A N 1
ATOM 649 C CA . PHE A 1 85 ? 8.566 -9.743 -4.538 1.00 93.44 85 PHE A CA 1
ATOM 650 C C . PHE A 1 85 ? 8.064 -8.857 -3.385 1.00 93.44 85 PHE A C 1
ATOM 652 O O . PHE A 1 85 ? 7.145 -9.254 -2.670 1.00 93.44 85 PHE A O 1
ATOM 659 N N . LEU A 1 86 ? 8.617 -7.650 -3.208 1.00 95.31 86 LEU A N 1
ATOM 660 C CA . LEU A 1 86 ? 8.128 -6.692 -2.215 1.00 95.31 86 LEU A CA 1
ATOM 661 C C . LEU A 1 86 ? 6.671 -6.298 -2.475 1.00 95.31 86 LEU A C 1
ATOM 663 O O . LEU A 1 86 ? 5.936 -6.031 -1.529 1.00 95.31 86 LEU A O 1
ATOM 667 N N . LEU A 1 87 ? 6.217 -6.336 -3.730 1.00 95.44 87 LEU A N 1
ATOM 668 C CA . LEU A 1 87 ? 4.823 -6.066 -4.078 1.00 95.44 87 LEU A CA 1
ATOM 669 C C . LEU A 1 87 ? 3.870 -7.135 -3.519 1.00 95.44 87 LEU A C 1
ATOM 671 O O . LEU A 1 87 ? 2.734 -6.800 -3.199 1.00 95.44 87 LEU A O 1
ATOM 675 N N . TYR A 1 88 ? 4.326 -8.377 -3.295 1.00 93.88 88 TYR A N 1
ATOM 676 C CA . TYR A 1 88 ? 3.534 -9.387 -2.578 1.00 93.88 88 TYR A CA 1
ATOM 677 C C . TYR A 1 88 ? 3.304 -8.984 -1.119 1.00 93.88 88 TYR A C 1
ATOM 679 O O . TYR A 1 88 ? 2.196 -9.120 -0.608 1.00 93.88 88 TYR A O 1
ATOM 687 N N . PHE A 1 89 ? 4.324 -8.431 -0.457 1.00 93.06 89 PHE A N 1
ATOM 688 C CA . PHE A 1 89 ? 4.180 -7.909 0.901 1.00 93.06 89 PHE A CA 1
ATOM 689 C C . PHE A 1 89 ? 3.263 -6.688 0.946 1.00 93.06 89 PHE A C 1
ATOM 691 O O . PHE A 1 89 ? 2.503 -6.549 1.900 1.00 93.06 89 PHE A O 1
ATOM 698 N N . VAL A 1 90 ? 3.268 -5.841 -0.091 1.00 94.44 90 VAL A N 1
ATOM 699 C CA . VAL A 1 90 ? 2.329 -4.711 -0.184 1.00 94.44 90 VAL A CA 1
ATOM 700 C C . VAL A 1 90 ? 0.884 -5.195 -0.231 1.00 94.44 90 VAL A C 1
ATOM 702 O O . VAL A 1 90 ? 0.054 -4.621 0.466 1.00 94.44 90 VAL A O 1
ATOM 705 N N . VAL A 1 91 ? 0.579 -6.269 -0.973 1.00 94.25 91 VAL A N 1
ATOM 706 C CA . VAL A 1 91 ? -0.775 -6.857 -0.99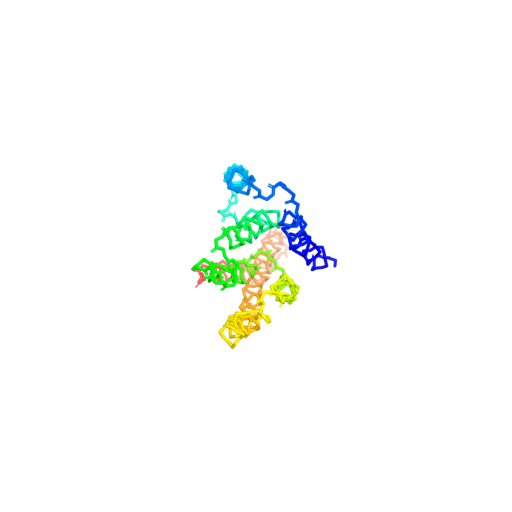6 1.00 94.25 91 VAL A CA 1
ATOM 707 C C . VAL A 1 91 ? -1.266 -7.158 0.422 1.00 94.25 91 VAL A C 1
ATOM 709 O O . VAL A 1 91 ? -2.386 -6.790 0.764 1.00 94.25 91 VAL A O 1
ATOM 712 N N . PHE A 1 92 ? -0.424 -7.763 1.263 1.00 90.44 92 PHE A N 1
ATOM 713 C CA . PHE A 1 92 ? -0.774 -8.039 2.658 1.00 90.44 92 PHE A CA 1
ATOM 714 C C . PHE A 1 92 ? -0.766 -6.781 3.531 1.00 90.44 92 PHE A C 1
ATOM 716 O O . PHE A 1 92 ? -1.681 -6.581 4.317 1.00 90.44 92 PHE A O 1
ATOM 723 N N . ALA A 1 93 ? 0.199 -5.878 3.379 1.00 91.19 93 ALA A N 1
ATOM 724 C CA . ALA A 1 93 ? 0.216 -4.628 4.141 1.00 91.19 93 ALA A CA 1
ATOM 725 C C . ALA A 1 93 ? -1.059 -3.795 3.910 1.00 91.19 93 ALA A C 1
ATOM 727 O O . ALA A 1 93 ? -1.580 -3.175 4.838 1.00 91.19 93 ALA A O 1
ATOM 728 N N . LEU A 1 94 ? -1.608 -3.824 2.690 1.00 91.69 94 LEU A N 1
ATOM 729 C CA . LEU A 1 94 ? -2.858 -3.147 2.356 1.00 91.69 94 LEU A CA 1
ATOM 730 C C . LEU A 1 94 ? -4.050 -3.682 3.151 1.00 91.69 94 LEU A C 1
ATOM 732 O O . LEU A 1 94 ? -4.935 -2.890 3.460 1.00 91.69 94 LEU A O 1
ATOM 736 N N . VAL A 1 95 ? -4.082 -4.964 3.528 1.00 88.88 95 VAL A N 1
ATOM 737 C CA . VAL A 1 95 ? -5.238 -5.539 4.241 1.00 88.88 95 VAL A CA 1
ATOM 738 C C . VAL A 1 95 ? -5.419 -4.961 5.641 1.00 88.88 95 VAL A C 1
ATOM 740 O O . VAL A 1 95 ? -6.546 -4.845 6.115 1.00 88.88 95 VAL A O 1
ATOM 743 N N . PHE A 1 96 ? -4.315 -4.555 6.271 1.00 86.25 96 PHE A N 1
ATOM 744 C CA . PHE A 1 96 ? -4.298 -4.017 7.630 1.00 86.25 96 PHE A CA 1
ATOM 745 C C . PHE A 1 96 ? -4.629 -2.522 7.681 1.00 86.25 96 PHE A C 1
ATOM 747 O O . PHE A 1 96 ? -4.942 -1.991 8.740 1.00 86.25 96 PHE A O 1
ATOM 754 N N . VAL A 1 97 ? -4.550 -1.819 6.547 1.00 88.38 97 VAL A N 1
ATOM 755 C CA . VAL A 1 97 ? -4.709 -0.354 6.497 1.00 88.38 97 VAL A CA 1
ATOM 756 C C . VAL A 1 97 ? -5.927 0.058 5.669 1.00 88.38 97 VAL A C 1
ATOM 758 O O . VAL A 1 97 ? -6.632 1.011 6.008 1.00 88.38 97 VAL A O 1
ATOM 761 N N . PHE A 1 98 ? -6.188 -0.637 4.564 1.00 90.94 98 PHE A N 1
ATOM 762 C CA . PHE A 1 98 ? -7.252 -0.338 3.608 1.00 90.94 98 PHE A CA 1
ATOM 763 C C . PHE A 1 98 ? -8.385 -1.330 3.688 1.00 90.94 98 PHE A C 1
ATOM 765 O O . PHE A 1 98 ? -8.224 -2.433 4.191 1.00 90.94 98 PHE A O 1
ATOM 772 N N . GLU A 1 99 ? -9.547 -0.920 3.183 1.00 91.19 99 GLU A N 1
ATOM 773 C CA . GLU A 1 99 ? -10.689 -1.812 3.018 1.00 91.19 99 GLU A CA 1
ATOM 774 C C . GLU A 1 99 ? -10.298 -3.019 2.152 1.00 91.19 99 GLU A C 1
ATOM 776 O O . GLU A 1 99 ? -9.553 -2.844 1.182 1.00 91.19 99 GLU A O 1
ATOM 781 N N . PRO A 1 100 ? -10.797 -4.237 2.420 1.00 90.69 100 PRO A N 1
ATOM 782 C CA . PRO A 1 100 ? -10.337 -5.429 1.702 1.00 90.69 100 PRO A CA 1
ATOM 783 C C . PRO A 1 100 ? -10.534 -5.318 0.184 1.00 90.69 100 PRO A C 1
ATOM 785 O O . PRO A 1 100 ? -9.686 -5.726 -0.606 1.00 90.69 100 PRO A O 1
ATOM 788 N N . TYR A 1 101 ? -11.621 -4.672 -0.249 1.00 91.75 101 TYR A N 1
ATOM 789 C CA . TYR A 1 101 ? -11.927 -4.449 -1.666 1.00 91.75 101 TYR A CA 1
ATOM 790 C C . TYR A 1 101 ? -10.873 -3.615 -2.412 1.00 91.75 101 TYR A C 1
ATOM 792 O O . TYR A 1 101 ? -10.761 -3.716 -3.633 1.00 91.75 101 TYR A O 1
ATOM 800 N N . THR A 1 102 ? -10.070 -2.818 -1.705 1.00 93.81 102 THR A N 1
ATOM 801 C CA . THR A 1 102 ? -9.030 -1.965 -2.306 1.00 93.81 102 THR A CA 1
ATOM 802 C C . THR A 1 102 ? -7.896 -2.781 -2.939 1.00 93.81 102 THR A C 1
ATOM 804 O O . THR A 1 102 ? -7.191 -2.287 -3.817 1.00 93.81 102 THR A O 1
ATOM 807 N N . ILE A 1 103 ? -7.751 -4.053 -2.557 1.00 94.00 103 ILE A N 1
ATOM 808 C CA . ILE A 1 103 ? -6.782 -4.991 -3.144 1.00 94.00 103 ILE A CA 1
ATOM 809 C C . ILE A 1 103 ? -7.070 -5.224 -4.630 1.00 94.00 103 ILE A C 1
ATOM 811 O O . ILE A 1 103 ? -6.144 -5.382 -5.421 1.00 94.00 103 ILE A O 1
ATOM 815 N N . ILE A 1 104 ? -8.340 -5.175 -5.042 1.00 93.06 104 ILE A N 1
ATOM 816 C CA . ILE A 1 104 ? -8.717 -5.304 -6.455 1.00 93.06 104 ILE A CA 1
ATOM 817 C C . ILE A 1 104 ? -8.127 -4.136 -7.256 1.00 93.06 104 ILE A C 1
ATOM 819 O O . ILE A 1 104 ? -7.550 -4.345 -8.321 1.00 93.06 104 ILE A O 1
ATOM 823 N N . ALA A 1 105 ? -8.203 -2.913 -6.719 1.00 95.44 105 ALA A N 1
ATOM 824 C CA . ALA A 1 105 ? -7.593 -1.743 -7.344 1.00 95.44 105 ALA A CA 1
ATOM 825 C C . ALA A 1 105 ? -6.061 -1.865 -7.408 1.00 95.44 105 ALA A C 1
ATOM 827 O O . ALA A 1 105 ? -5.467 -1.478 -8.412 1.00 95.44 105 ALA A O 1
ATOM 828 N N . PHE A 1 106 ? -5.427 -2.451 -6.385 1.00 96.25 106 PHE A N 1
ATOM 829 C CA . PHE A 1 106 ? -3.992 -2.751 -6.409 1.00 96.25 106 PHE A CA 1
ATOM 830 C C . PHE A 1 106 ? -3.625 -3.741 -7.509 1.00 96.25 106 PHE A C 1
ATOM 832 O O . PHE A 1 106 ? -2.738 -3.452 -8.308 1.00 96.25 106 PHE A O 1
ATOM 839 N N . ALA A 1 107 ? -4.330 -4.870 -7.596 1.00 95.56 107 ALA A N 1
ATOM 840 C CA . ALA A 1 107 ? -4.088 -5.877 -8.622 1.00 95.56 107 ALA A CA 1
ATOM 841 C C . ALA A 1 107 ? -4.256 -5.294 -10.035 1.00 95.56 107 ALA A C 1
ATOM 843 O O . ALA A 1 107 ? -3.399 -5.502 -10.891 1.00 95.56 107 ALA A O 1
ATOM 844 N N . ILE A 1 108 ? -5.309 -4.500 -10.264 1.00 95.31 108 ILE A N 1
ATOM 845 C CA . ILE A 1 108 ? -5.515 -3.790 -11.534 1.00 95.31 108 ILE A CA 1
ATOM 846 C C . ILE A 1 108 ? -4.361 -2.819 -11.805 1.00 95.31 108 ILE A C 1
ATOM 848 O O . ILE A 1 108 ? -3.812 -2.829 -12.904 1.00 95.31 108 ILE A O 1
ATOM 852 N N . GLY A 1 109 ? -3.965 -2.013 -10.815 1.00 96.25 109 GLY A N 1
ATOM 853 C CA . GLY A 1 109 ? -2.848 -1.075 -10.933 1.00 96.25 109 GLY A CA 1
ATOM 854 C C . GLY A 1 109 ? -1.550 -1.770 -11.342 1.00 96.25 109 GLY A C 1
ATOM 855 O O . GLY A 1 109 ? -0.923 -1.371 -12.317 1.00 96.25 109 GLY A O 1
ATOM 856 N N . ILE A 1 110 ? -1.205 -2.872 -10.673 1.00 95.69 110 ILE A N 1
ATOM 857 C CA . ILE A 1 110 ? -0.041 -3.708 -10.996 1.00 95.69 110 ILE A CA 1
ATOM 858 C C . ILE A 1 110 ? -0.099 -4.200 -12.439 1.00 95.69 110 ILE A C 1
ATOM 860 O O . ILE A 1 110 ? 0.854 -4.008 -13.195 1.00 95.69 110 ILE A O 1
ATOM 864 N N . VAL A 1 111 ? -1.212 -4.825 -12.828 1.00 94.75 111 VAL A N 1
ATOM 865 C CA . VAL A 1 111 ? -1.369 -5.397 -14.167 1.00 94.75 111 VAL A CA 1
ATOM 866 C C . VAL A 1 111 ? -1.211 -4.307 -15.219 1.00 94.75 111 VAL A C 1
ATOM 868 O O . VAL A 1 111 ? -0.419 -4.477 -16.137 1.00 94.75 111 VAL A O 1
ATOM 871 N N . LEU A 1 112 ? -1.898 -3.173 -15.071 1.00 94.31 112 LEU A N 1
ATOM 872 C CA . LEU A 1 112 ? -1.830 -2.074 -16.035 1.00 94.31 112 LEU A CA 1
ATOM 873 C C . LEU A 1 112 ? -0.432 -1.453 -16.118 1.00 94.31 112 LEU A C 1
ATOM 875 O O . LEU A 1 112 ? 0.056 -1.188 -17.215 1.00 94.31 112 LEU A O 1
ATOM 879 N N . THR A 1 113 ? 0.220 -1.240 -14.976 1.00 94.31 113 THR A N 1
ATOM 880 C CA . THR A 1 113 ? 1.538 -0.603 -14.906 1.00 94.31 113 THR A CA 1
ATOM 881 C C . THR A 1 113 ? 2.643 -1.481 -15.493 1.00 94.31 113 THR A C 1
ATOM 883 O O . THR A 1 113 ? 3.521 -0.962 -16.178 1.00 94.31 113 THR A O 1
ATOM 886 N N . PHE A 1 114 ? 2.595 -2.798 -15.280 1.00 94.44 114 PHE A N 1
ATOM 887 C CA . PHE A 1 114 ? 3.642 -3.720 -15.732 1.00 94.44 114 PHE A CA 1
ATOM 888 C C . PHE A 1 114 ? 3.312 -4.468 -17.036 1.00 94.44 114 PHE A C 1
ATOM 890 O O . PHE A 1 114 ? 4.196 -5.117 -17.594 1.00 94.44 114 PHE A O 1
ATOM 897 N N . MET A 1 115 ? 2.092 -4.354 -17.581 1.00 94.25 115 MET A N 1
ATOM 898 C CA . MET A 1 115 ? 1.712 -4.990 -18.856 1.00 94.25 115 MET A CA 1
ATOM 899 C C . MET A 1 115 ? 2.695 -4.706 -20.009 1.00 94.25 115 MET A C 1
ATOM 901 O O . MET A 1 115 ? 3.045 -5.647 -20.724 1.00 94.25 115 MET A O 1
ATOM 905 N N . PRO A 1 116 ? 3.189 -3.463 -20.212 1.00 92.25 116 PRO A N 1
ATOM 906 C CA . PRO A 1 116 ? 4.104 -3.178 -21.319 1.00 92.25 116 PRO A CA 1
ATOM 907 C C . PRO A 1 116 ? 5.455 -3.899 -21.210 1.00 92.25 116 PRO A C 1
ATOM 909 O O . PRO A 1 116 ? 6.082 -4.170 -22.235 1.00 92.25 116 PRO A O 1
ATOM 912 N N . GLU A 1 117 ? 5.916 -4.192 -19.990 1.00 92.00 117 GLU A N 1
ATOM 913 C CA . GLU A 1 117 ? 7.106 -5.017 -19.743 1.00 92.00 117 GLU A CA 1
ATOM 914 C C . GLU A 1 117 ? 6.784 -6.507 -19.840 1.00 92.00 117 GLU A C 1
ATOM 916 O O . GLU A 1 117 ? 7.605 -7.275 -20.335 1.00 92.00 117 GLU A O 1
ATOM 921 N N . ALA A 1 118 ? 5.582 -6.919 -19.431 1.00 94.06 118 ALA A N 1
ATOM 922 C CA . ALA A 1 118 ? 5.205 -8.326 -19.371 1.00 94.06 118 ALA A CA 1
ATOM 923 C C . ALA A 1 118 ? 5.209 -9.024 -20.734 1.00 94.06 118 ALA A C 1
ATOM 925 O O . ALA A 1 118 ? 5.519 -10.208 -20.825 1.00 94.06 118 ALA A O 1
ATOM 926 N N . ILE A 1 119 ? 4.910 -8.278 -21.798 1.00 95.00 119 ILE A N 1
ATOM 927 C CA . ILE A 1 119 ? 4.912 -8.775 -23.180 1.00 95.00 119 ILE A CA 1
ATOM 928 C C . ILE A 1 119 ? 6.301 -8.749 -23.841 1.00 95.00 119 ILE A C 1
ATOM 930 O O . ILE A 1 119 ? 6.423 -9.091 -25.017 1.00 95.00 119 ILE A O 1
ATOM 934 N N . LYS A 1 120 ? 7.347 -8.323 -23.122 1.00 91.81 120 LYS A N 1
ATOM 935 C CA . LYS A 1 120 ? 8.729 -8.236 -23.616 1.00 91.81 120 LYS A CA 1
ATOM 936 C C . LYS A 1 120 ? 9.624 -9.248 -22.896 1.00 91.81 120 LYS A C 1
ATOM 938 O O . LYS A 1 120 ? 9.412 -9.557 -21.729 1.00 91.81 120 LYS A O 1
ATOM 943 N N . GLY A 1 121 ? 10.675 -9.711 -23.575 1.00 90.38 121 GLY A N 1
ATOM 944 C CA . GLY A 1 121 ? 11.675 -10.604 -22.979 1.00 90.38 121 GLY A CA 1
ATOM 945 C C . GLY A 1 121 ? 11.100 -11.973 -22.600 1.00 90.38 121 GLY A C 1
ATOM 946 O O . GLY A 1 121 ? 10.480 -12.631 -23.434 1.00 90.38 121 GLY A O 1
ATOM 947 N N . ASP A 1 122 ? 11.318 -12.405 -21.354 1.00 92.88 122 ASP A N 1
ATOM 948 C CA . ASP A 1 122 ? 10.751 -13.644 -20.803 1.00 92.88 122 ASP A CA 1
ATOM 949 C C . ASP A 1 122 ? 9.258 -13.476 -20.484 1.00 92.88 122 ASP A C 1
ATOM 951 O O . ASP A 1 122 ? 8.849 -13.245 -19.345 1.00 92.88 122 ASP A O 1
ATOM 955 N N . VAL A 1 123 ? 8.436 -13.577 -21.529 1.00 94.94 123 VAL A N 1
ATOM 956 C CA . VAL A 1 123 ? 6.982 -13.404 -21.444 1.00 94.94 123 VAL A CA 1
ATOM 957 C C . VAL A 1 123 ? 6.374 -14.379 -20.434 1.00 94.94 123 VAL A C 1
ATOM 959 O O . VAL A 1 123 ? 5.609 -13.970 -19.566 1.00 94.94 123 VAL A O 1
ATOM 962 N N . VAL A 1 124 ? 6.739 -15.662 -20.487 1.00 95.56 124 VAL A N 1
ATOM 963 C CA . VAL A 1 124 ? 6.149 -16.678 -19.601 1.00 95.56 124 VAL A CA 1
ATOM 964 C C . VAL A 1 124 ? 6.469 -16.369 -18.138 1.00 95.56 124 VAL A C 1
ATOM 966 O O . VAL A 1 124 ? 5.549 -16.300 -17.320 1.00 95.56 124 VAL A O 1
ATOM 969 N N . GLY A 1 125 ? 7.737 -16.113 -17.805 1.00 94.81 125 GLY A N 1
ATOM 970 C CA . GLY A 1 125 ? 8.133 -15.766 -16.439 1.00 94.81 125 GLY A CA 1
ATOM 971 C C . GLY A 1 125 ? 7.486 -14.472 -15.939 1.00 94.81 125 GLY A C 1
ATOM 972 O O . GLY A 1 125 ? 7.059 -14.388 -14.784 1.00 94.81 125 GLY A O 1
ATOM 973 N N . ASN A 1 126 ? 7.338 -13.476 -16.811 1.00 95.19 126 ASN A N 1
ATOM 974 C CA . ASN A 1 126 ? 6.682 -12.213 -16.484 1.00 95.19 126 ASN A CA 1
ATOM 975 C C . ASN A 1 126 ? 5.186 -12.381 -16.184 1.00 95.19 126 ASN A C 1
ATOM 977 O O . ASN A 1 126 ? 4.690 -11.848 -15.188 1.00 95.19 126 ASN A O 1
ATOM 981 N N . PHE A 1 127 ? 4.465 -13.160 -16.993 1.00 95.75 127 PHE A N 1
ATOM 982 C CA . PHE A 1 127 ? 3.056 -13.465 -16.738 1.00 95.75 127 PHE A CA 1
ATOM 983 C C . PHE A 1 127 ? 2.867 -14.295 -15.466 1.00 95.75 127 PHE A C 1
ATOM 985 O O . PHE A 1 127 ? 1.894 -14.071 -14.749 1.00 95.75 127 PHE A O 1
ATOM 992 N N . VAL A 1 128 ? 3.803 -15.188 -15.128 1.00 95.19 128 VAL A N 1
ATOM 993 C CA . VAL A 1 128 ? 3.783 -15.911 -13.845 1.00 95.19 128 VAL A CA 1
ATOM 994 C C . VAL A 1 128 ? 3.909 -14.942 -12.664 1.00 95.19 128 VAL A C 1
ATOM 996 O O . VAL A 1 128 ? 3.142 -15.056 -11.710 1.00 95.19 128 VAL A O 1
ATOM 999 N N . LYS A 1 129 ? 4.812 -13.954 -12.735 1.00 94.75 129 LYS A N 1
ATOM 1000 C CA . LYS A 1 129 ? 4.981 -12.921 -11.690 1.00 94.75 129 LYS A CA 1
ATOM 1001 C C . LYS A 1 129 ? 3.762 -12.007 -11.534 1.00 94.75 129 LYS A C 1
ATOM 1003 O O . LYS A 1 129 ? 3.433 -11.602 -10.424 1.00 94.75 129 LYS A O 1
ATOM 1008 N N . LEU A 1 130 ? 3.082 -11.660 -12.625 1.00 95.31 130 LEU A N 1
ATOM 1009 C CA . LEU A 1 130 ? 1.836 -10.889 -12.543 1.00 95.31 130 LEU A CA 1
ATOM 1010 C C . LEU A 1 130 ? 0.672 -11.748 -12.041 1.00 95.31 130 LEU A C 1
ATOM 1012 O O . LEU A 1 130 ? -0.110 -11.318 -11.191 1.00 95.31 130 LEU A O 1
ATOM 1016 N N . GLY A 1 131 ? 0.584 -12.981 -12.538 1.00 94.38 131 GLY A N 1
ATOM 1017 C CA . GLY A 1 131 ? -0.423 -13.956 -12.143 1.00 94.38 131 GLY A CA 1
ATOM 1018 C C . GLY A 1 131 ? -0.352 -14.296 -10.658 1.00 94.38 131 GLY A C 1
ATOM 1019 O O . GLY A 1 131 ? -1.392 -14.395 -10.016 1.00 94.38 131 GLY A O 1
ATOM 1020 N N . SER A 1 132 ? 0.844 -14.395 -10.072 1.00 94.25 132 SER A N 1
ATOM 1021 C CA . SER A 1 132 ? 1.004 -14.653 -8.637 1.00 94.25 132 SER A CA 1
ATOM 1022 C C . SER A 1 132 ? 0.411 -13.538 -7.766 1.00 94.25 132 SER A C 1
ATOM 1024 O O . SER A 1 132 ? -0.252 -13.848 -6.779 1.00 94.25 132 SER A O 1
ATOM 1026 N N . ILE A 1 133 ? 0.549 -12.257 -8.140 1.00 94.25 133 ILE A N 1
ATOM 1027 C CA . ILE A 1 133 ? -0.112 -11.145 -7.426 1.00 94.25 133 ILE A CA 1
ATOM 1028 C C . ILE A 1 133 ? -1.634 -11.293 -7.498 1.00 94.25 133 ILE A C 1
ATOM 1030 O O . ILE A 1 133 ? -2.316 -11.164 -6.477 1.00 94.25 133 ILE A O 1
ATOM 1034 N N . ILE A 1 134 ? -2.174 -11.599 -8.682 1.00 93.94 134 ILE A N 1
ATOM 1035 C CA . ILE A 1 134 ? -3.617 -11.815 -8.862 1.00 93.94 134 ILE A CA 1
ATOM 1036 C C . ILE A 1 134 ? -4.096 -12.995 -8.010 1.00 93.94 134 ILE A C 1
ATOM 1038 O O . ILE A 1 134 ? -5.137 -12.889 -7.376 1.00 93.94 134 ILE A O 1
ATOM 1042 N N . LEU A 1 135 ? -3.342 -14.095 -7.950 1.00 93.38 135 LEU A N 1
ATOM 1043 C CA . LEU A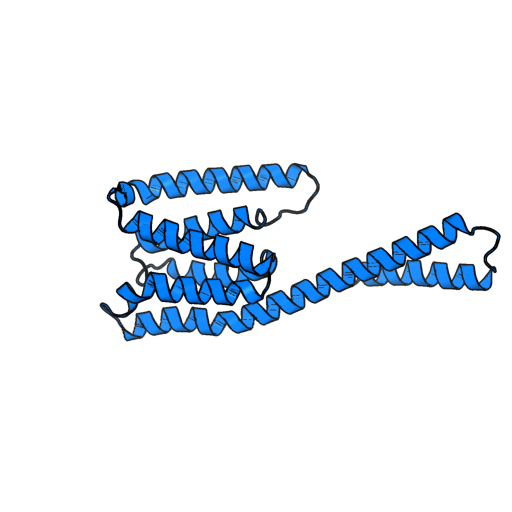 1 135 ? -3.711 -15.287 -7.179 1.00 93.38 135 LEU A CA 1
ATOM 1044 C C . LEU A 1 135 ? -3.647 -15.067 -5.662 1.00 93.38 135 LEU A C 1
ATOM 1046 O O . LEU A 1 135 ? -4.474 -15.607 -4.931 1.00 93.38 135 LEU A O 1
ATOM 1050 N N . ILE A 1 136 ? -2.701 -14.259 -5.181 1.00 93.56 136 ILE A N 1
ATOM 1051 C CA . ILE A 1 136 ? -2.585 -13.918 -3.755 1.00 93.56 136 ILE A CA 1
ATOM 1052 C C . ILE A 1 136 ? -3.664 -12.904 -3.336 1.00 93.56 136 ILE A C 1
ATOM 1054 O O . ILE A 1 136 ? -4.093 -12.894 -2.183 1.00 93.56 136 ILE A O 1
ATOM 1058 N N . SER A 1 137 ? -4.152 -12.075 -4.261 1.00 92.12 137 SER A N 1
ATOM 1059 C CA . SER A 1 137 ? -5.108 -10.997 -3.972 1.00 92.12 137 SER A CA 1
ATOM 1060 C C . SER A 1 137 ? -6.422 -11.469 -3.311 1.00 92.12 137 SER A C 1
ATOM 1062 O O . SER A 1 137 ? -6.814 -10.862 -2.313 1.00 92.12 137 SER A O 1
ATOM 1064 N N . PRO A 1 138 ? -7.100 -12.548 -3.764 1.00 91.50 138 PRO A N 1
ATOM 1065 C CA . PRO A 1 138 ? -8.259 -13.106 -3.065 1.00 91.50 138 PRO A CA 1
ATOM 1066 C C . PRO A 1 138 ? -7.942 -13.560 -1.643 1.00 91.50 138 PRO A C 1
ATOM 1068 O O . PRO A 1 138 ? -8.723 -13.308 -0.730 1.00 91.50 138 PRO A O 1
ATOM 1071 N N . LEU A 1 139 ? -6.791 -14.205 -1.440 1.00 91.75 139 LEU A N 1
ATOM 1072 C CA . LEU A 1 139 ? -6.381 -14.671 -0.119 1.00 91.75 139 LEU A CA 1
ATOM 1073 C C . LEU A 1 139 ? -6.206 -13.483 0.834 1.00 91.75 139 LEU A C 1
ATOM 1075 O O . LEU A 1 139 ? -6.757 -13.478 1.932 1.00 91.75 139 LEU A O 1
ATOM 1079 N N . ALA A 1 140 ? -5.520 -12.438 0.376 1.00 92.75 140 ALA A N 1
ATOM 1080 C CA . ALA A 1 140 ? -5.376 -11.198 1.123 1.00 92.75 140 ALA A CA 1
ATOM 1081 C C . ALA A 1 140 ? -6.734 -10.528 1.401 1.00 92.75 140 ALA A C 1
ATOM 1083 O O . ALA A 1 140 ? -6.976 -10.068 2.513 1.00 92.75 140 ALA A O 1
ATOM 1084 N N . PHE A 1 141 ? -7.664 -10.538 0.441 1.00 93.62 141 PHE A N 1
ATOM 1085 C CA . PHE A 1 141 ? -9.025 -10.042 0.657 1.00 93.62 141 PHE A CA 1
ATOM 1086 C C . PHE A 1 141 ? -9.727 -10.769 1.811 1.00 93.62 141 PHE A C 1
ATOM 1088 O O . PHE A 1 141 ? -10.310 -10.116 2.678 1.00 93.62 141 PHE A O 1
ATOM 1095 N N . PHE A 1 142 ? -9.654 -12.103 1.851 1.00 92.81 142 PHE A N 1
ATOM 1096 C CA . PHE A 1 142 ? -10.252 -12.882 2.935 1.00 92.81 142 PHE A CA 1
ATOM 1097 C C . PHE A 1 142 ? -9.608 -12.570 4.286 1.00 92.81 142 PHE A C 1
ATOM 1099 O O . PHE A 1 142 ? -10.334 -12.316 5.244 1.00 92.81 142 PHE A O 1
ATOM 1106 N N . PHE A 1 143 ? -8.276 -12.493 4.350 1.00 89.81 143 PHE A N 1
ATOM 1107 C CA . PHE A 1 143 ? -7.578 -12.112 5.580 1.00 89.81 143 PHE A CA 1
ATOM 1108 C C . PHE A 1 143 ? -7.957 -10.710 6.057 1.00 89.81 143 PHE A C 1
ATOM 1110 O O . PHE A 1 143 ? -8.250 -10.527 7.233 1.00 89.81 143 PHE A O 1
ATOM 1117 N N . GLY A 1 144 ? -8.025 -9.729 5.155 1.00 88.50 144 GLY A N 1
ATOM 1118 C CA . GLY A 1 144 ? -8.436 -8.371 5.509 1.00 88.50 144 GLY A CA 1
ATOM 1119 C C . GLY A 1 144 ? -9.874 -8.285 6.005 1.00 88.50 144 GLY A C 1
ATOM 1120 O O . GLY A 1 144 ? -10.181 -7.474 6.878 1.00 88.50 144 GLY A O 1
ATOM 1121 N N . LYS A 1 145 ? -10.765 -9.117 5.455 1.00 90.81 145 LYS A N 1
ATOM 1122 C CA . LYS A 1 145 ? -12.157 -9.191 5.900 1.00 90.81 145 LYS A CA 1
ATOM 1123 C C . LYS A 1 145 ? -12.268 -9.809 7.291 1.00 90.81 145 LYS A C 1
ATOM 1125 O O . LYS A 1 145 ? -13.012 -9.279 8.107 1.00 90.81 145 LYS A O 1
ATOM 1130 N N . GLU A 1 146 ? -11.548 -10.897 7.557 1.00 89.56 146 GLU A N 1
ATOM 1131 C CA . GLU A 1 146 ? -11.591 -11.540 8.875 1.00 89.56 146 GLU A CA 1
ATOM 1132 C C . GLU A 1 146 ? -10.928 -10.665 9.943 1.00 89.56 146 GLU A C 1
ATOM 1134 O O . GLU A 1 146 ? -11.501 -10.487 11.011 1.00 89.56 146 GLU A O 1
ATOM 1139 N N . TYR A 1 147 ? -9.802 -10.018 9.617 1.00 85.75 147 TYR A N 1
ATOM 1140 C CA . TYR A 1 147 ? -9.135 -9.067 10.510 1.00 85.75 147 TYR A CA 1
ATOM 1141 C C . TYR A 1 147 ? -10.074 -7.931 10.944 1.00 85.75 147 TYR A C 1
ATOM 1143 O O . TYR A 1 147 ? -10.222 -7.671 12.132 1.00 85.75 147 TYR A O 1
ATOM 1151 N N . ARG A 1 148 ? -10.791 -7.312 9.994 1.00 84.19 148 ARG A N 1
ATOM 1152 C CA . ARG A 1 148 ? -11.796 -6.281 10.308 1.00 84.19 148 ARG A CA 1
ATOM 1153 C C . ARG A 1 148 ? -12.966 -6.796 11.126 1.00 84.19 148 ARG A C 1
ATOM 1155 O O . ARG A 1 148 ? -13.489 -6.075 11.958 1.00 84.19 148 ARG A O 1
ATOM 1162 N N . LYS A 1 149 ? -13.422 -8.014 10.849 1.00 86.06 149 LYS A N 1
ATOM 1163 C CA . LYS A 1 149 ? -14.544 -8.602 11.576 1.00 86.06 149 LYS A CA 1
ATOM 1164 C C . LYS A 1 149 ? -14.182 -8.858 13.040 1.00 86.06 149 LYS A C 1
ATOM 1166 O O . LYS A 1 149 ? -15.072 -8.784 13.877 1.00 86.06 149 LYS A O 1
ATOM 1171 N N . SER A 1 150 ? -12.917 -9.168 13.327 1.00 80.31 150 SER A N 1
ATOM 1172 C CA . SER A 1 150 ? -12.395 -9.226 14.695 1.00 80.31 150 SER A CA 1
ATOM 1173 C C . SER A 1 150 ? -12.434 -7.842 15.342 1.00 80.31 150 SER A C 1
ATOM 1175 O O . SER A 1 150 ? -13.109 -7.666 16.343 1.00 80.31 150 SER A O 1
ATOM 1177 N N . ASP A 1 151 ? -11.857 -6.838 14.678 1.00 79.44 151 ASP A N 1
ATOM 1178 C CA . ASP A 1 151 ? -11.806 -5.447 15.160 1.00 79.44 151 ASP A CA 1
ATOM 1179 C C . ASP A 1 151 ? -13.214 -4.872 15.447 1.00 79.44 151 ASP A C 1
ATOM 1181 O O . ASP A 1 151 ? -13.474 -4.300 16.500 1.00 79.44 151 ASP A O 1
ATOM 1185 N N . GLU A 1 152 ? -14.183 -5.112 14.552 1.00 83.12 152 GLU A N 1
ATOM 1186 C CA . GLU A 1 152 ? -15.584 -4.701 14.737 1.00 83.12 152 GLU A CA 1
ATOM 1187 C C . GLU A 1 152 ? -16.278 -5.427 15.903 1.00 83.12 152 GLU A C 1
ATOM 1189 O O . GLU A 1 152 ? -17.188 -4.870 16.529 1.00 83.12 152 GLU A O 1
ATOM 1194 N N . ARG A 1 153 ? -15.898 -6.680 16.186 1.00 82.88 153 ARG A N 1
ATOM 1195 C CA . ARG A 1 153 ? -16.426 -7.429 17.335 1.00 82.88 153 ARG A CA 1
ATOM 1196 C C . ARG A 1 153 ? -15.887 -6.853 18.633 1.00 82.88 153 ARG A C 1
ATOM 1198 O O . ARG A 1 153 ? -16.693 -6.616 19.528 1.00 82.88 153 ARG A O 1
ATOM 1205 N N . ASP A 1 154 ? -14.594 -6.567 18.693 1.00 81.81 154 ASP A N 1
ATOM 1206 C CA . ASP A 1 154 ? -13.938 -6.009 19.877 1.00 81.81 154 ASP A CA 1
ATOM 1207 C C . ASP A 1 154 ? -14.514 -4.629 20.216 1.00 81.81 154 ASP A C 1
ATOM 1209 O O . ASP A 1 154 ? -14.918 -4.385 21.355 1.00 81.81 154 ASP A O 1
ATOM 1213 N N . ASP A 1 155 ? -14.691 -3.771 19.205 1.00 82.44 155 ASP A N 1
ATOM 1214 C CA . ASP A 1 155 ? -15.353 -2.467 19.340 1.00 82.44 155 ASP A CA 1
ATOM 1215 C C . ASP A 1 155 ? -16.800 -2.603 19.853 1.00 82.44 155 ASP A C 1
ATOM 1217 O O . ASP A 1 155 ? -17.270 -1.812 20.679 1.00 82.44 155 ASP A O 1
ATOM 1221 N N . THR A 1 156 ? -17.534 -3.613 19.370 1.00 85.62 156 THR A N 1
ATOM 1222 C CA . THR A 1 156 ? -18.914 -3.873 19.807 1.00 85.62 156 THR A CA 1
ATOM 1223 C C . THR A 1 156 ? -18.952 -4.338 21.263 1.00 85.62 156 THR A C 1
ATOM 1225 O O . THR A 1 156 ? -19.783 -3.854 22.035 1.00 85.62 156 THR A O 1
ATOM 1228 N N . ILE A 1 157 ? -18.051 -5.244 21.652 1.00 86.00 157 ILE A N 1
ATOM 1229 C CA . ILE A 1 157 ? -17.908 -5.734 23.030 1.00 86.00 157 ILE A CA 1
ATOM 1230 C C . ILE A 1 157 ? -17.557 -4.568 23.965 1.00 86.00 157 ILE A C 1
ATOM 1232 O O . ILE A 1 157 ? -18.190 -4.415 25.013 1.00 86.00 157 ILE A O 1
ATOM 1236 N N . GLU A 1 158 ? -16.631 -3.692 23.565 1.00 86.44 158 GLU A N 1
ATOM 1237 C CA . GLU A 1 158 ? -16.270 -2.499 24.337 1.00 86.44 158 GLU A CA 1
ATOM 1238 C C . GLU A 1 158 ? -17.459 -1.540 24.502 1.00 86.44 158 GLU A C 1
ATOM 1240 O O . GLU A 1 158 ? -17.714 -1.057 25.611 1.00 86.44 158 GLU A O 1
ATOM 1245 N N . SER A 1 159 ? -18.217 -1.285 23.429 1.00 89.81 159 SER A N 1
ATOM 1246 C CA . SER A 1 159 ? -19.410 -0.431 23.490 1.00 89.81 159 SER A CA 1
ATOM 1247 C C . SER A 1 159 ? -20.460 -0.998 24.443 1.00 89.81 159 SER A C 1
ATOM 1249 O O . SER A 1 159 ? -20.982 -0.255 25.270 1.00 89.81 159 SER A O 1
ATOM 1251 N N . ILE A 1 160 ? -20.734 -2.306 24.382 1.00 89.62 160 ILE A N 1
ATOM 1252 C CA . ILE A 1 160 ? -21.692 -2.967 25.281 1.00 89.62 160 ILE A CA 1
ATOM 1253 C C . ILE A 1 160 ? -21.233 -2.835 26.735 1.00 89.62 160 ILE A C 1
ATOM 1255 O O . ILE A 1 160 ? -22.012 -2.400 27.585 1.00 89.62 160 ILE A O 1
ATOM 1259 N N . GLY A 1 161 ? -19.968 -3.151 27.031 1.00 87.56 161 GLY A N 1
ATOM 1260 C CA . GLY A 1 161 ? -19.423 -3.037 28.385 1.00 87.56 161 GLY A CA 1
ATOM 1261 C C . GLY A 1 161 ? -19.511 -1.606 28.929 1.00 87.56 161 GLY A C 1
ATOM 1262 O O . GLY A 1 161 ? -19.854 -1.394 30.096 1.00 87.56 161 GLY A O 1
ATOM 1263 N N . LYS A 1 162 ? -19.264 -0.603 28.079 1.00 90.06 162 LYS A N 1
ATOM 1264 C CA . LYS A 1 162 ? -19.375 0.815 28.437 1.00 90.06 162 LYS A CA 1
ATOM 1265 C C . LYS A 1 162 ? -20.822 1.254 28.675 1.00 90.06 162 LYS A C 1
ATOM 1267 O O . LYS A 1 162 ? -21.085 1.896 29.692 1.00 90.06 162 LYS A O 1
ATOM 1272 N N . ASP A 1 163 ? -21.744 0.886 27.790 1.00 90.50 163 ASP A N 1
ATOM 1273 C CA . ASP A 1 163 ? -23.163 1.237 27.898 1.00 90.50 163 ASP A CA 1
ATOM 1274 C C . ASP A 1 163 ? -23.785 0.611 29.156 1.00 90.50 163 ASP A C 1
ATOM 1276 O O . ASP A 1 163 ? -24.511 1.274 29.901 1.00 90.50 163 ASP A O 1
ATOM 1280 N N . VAL A 1 164 ? -23.441 -0.646 29.461 1.00 89.25 164 VAL A N 1
ATOM 1281 C CA . VAL A 1 164 ? -23.897 -1.331 30.679 1.00 89.25 164 VAL A CA 1
ATOM 1282 C C . VAL A 1 164 ? -23.325 -0.668 31.937 1.00 89.25 164 VAL A C 1
ATOM 1284 O O . VAL A 1 164 ? -24.078 -0.423 32.885 1.00 89.25 164 VAL A O 1
ATOM 1287 N N . LYS A 1 165 ? -22.031 -0.310 31.953 1.00 89.50 165 LYS A N 1
ATOM 1288 C CA . LYS A 1 165 ? -21.429 0.460 33.061 1.00 89.50 165 LYS A CA 1
ATOM 1289 C C . LYS A 1 165 ? -22.153 1.790 33.280 1.00 89.50 165 LYS A C 1
ATOM 1291 O O . LYS A 1 165 ? -22.479 2.126 34.417 1.00 89.50 165 LYS A O 1
ATOM 1296 N N . GLU A 1 166 ? -22.457 2.519 32.209 1.00 90.06 166 GLU A N 1
ATOM 1297 C CA . GLU A 1 166 ? -23.156 3.804 32.288 1.00 90.06 166 GLU A CA 1
ATOM 1298 C C . GLU A 1 166 ? -24.581 3.656 32.854 1.00 90.06 166 GLU A C 1
ATOM 1300 O O . GLU A 1 166 ? -25.011 4.474 33.672 1.00 90.06 166 GLU A O 1
ATOM 1305 N N . VAL A 1 167 ? -25.303 2.590 32.491 1.00 88.25 167 VAL A N 1
ATOM 1306 C CA . VAL A 1 167 ? -26.627 2.275 33.060 1.00 88.25 167 VAL A CA 1
ATOM 1307 C C . VAL A 1 167 ? -26.535 1.959 34.557 1.00 88.25 167 VAL A C 1
ATOM 1309 O O . VAL A 1 167 ? -27.332 2.489 35.337 1.00 88.25 167 VAL A O 1
ATOM 1312 N N . ILE A 1 168 ? -25.548 1.156 34.980 1.00 86.94 168 ILE A N 1
ATOM 1313 C CA . ILE A 1 168 ? -25.310 0.840 36.401 1.00 86.94 168 ILE A CA 1
ATOM 1314 C C . ILE A 1 168 ? -25.033 2.117 37.208 1.00 86.94 168 ILE A C 1
ATOM 1316 O O . ILE A 1 168 ? -25.525 2.261 38.331 1.00 86.94 168 ILE A O 1
ATOM 1320 N N . GLU A 1 169 ? -24.250 3.046 36.657 1.00 87.56 169 GLU A N 1
ATOM 1321 C CA . GLU A 1 169 ? -23.916 4.306 37.323 1.00 87.56 169 GLU A CA 1
ATOM 1322 C C . GLU A 1 169 ? -25.104 5.273 37.400 1.00 87.56 169 GLU A C 1
ATOM 1324 O O . GLU A 1 169 ? -25.327 5.872 38.456 1.00 87.56 169 GLU A O 1
ATOM 1329 N N . LYS A 1 170 ? -25.889 5.412 36.323 1.00 87.00 170 LYS A N 1
ATOM 1330 C CA . LYS A 1 170 ? -27.014 6.363 36.251 1.00 87.00 170 LYS A CA 1
ATOM 1331 C C . LYS A 1 1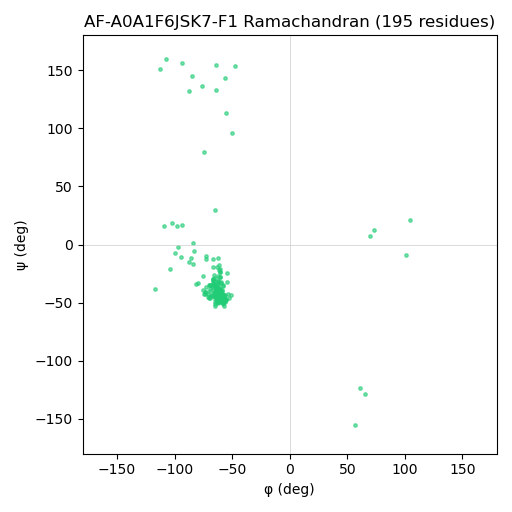70 ? -28.247 5.928 37.036 1.00 87.00 170 LYS A C 1
ATOM 1333 O O . LYS A 1 170 ? -28.901 6.765 37.654 1.00 87.00 170 LYS A O 1
ATOM 1338 N N . GLU A 1 171 ? -28.578 4.641 37.021 1.00 84.56 171 GLU A N 1
ATOM 1339 C CA . GLU A 1 171 ? -29.797 4.107 37.651 1.00 84.56 171 GLU A CA 1
ATOM 1340 C C . GLU A 1 171 ? -29.508 3.428 39.003 1.00 84.56 171 GLU A C 1
ATOM 1342 O O . GLU A 1 171 ? -30.319 2.665 39.546 1.00 84.56 171 GLU A O 1
ATOM 1347 N N . LYS A 1 172 ? -28.343 3.734 39.586 1.00 71.75 172 LYS A N 1
ATOM 1348 C CA . LYS A 1 172 ? -27.889 3.220 40.878 1.00 71.75 172 LYS A CA 1
ATOM 1349 C C . LYS A 1 172 ? -28.934 3.515 41.964 1.00 71.75 172 LYS A C 1
ATOM 1351 O O . LYS A 1 172 ? -29.193 4.666 42.305 1.00 71.75 172 LYS A O 1
ATOM 1356 N N . GLY A 1 173 ? -29.552 2.461 42.502 1.00 71.19 173 GLY A N 1
ATOM 1357 C CA . GLY A 1 173 ? -30.601 2.546 43.529 1.00 71.19 173 GLY A CA 1
ATOM 1358 C C . GLY A 1 173 ? -32.044 2.374 43.033 1.00 71.19 173 GLY A C 1
ATOM 1359 O O . GLY A 1 173 ? -32.933 2.216 43.866 1.00 71.19 173 GLY A O 1
ATOM 1360 N N . LYS A 1 174 ? -32.287 2.347 41.715 1.00 78.81 174 LYS A N 1
ATOM 1361 C CA . LYS A 1 174 ? -33.583 1.960 41.113 1.00 78.81 174 LYS A CA 1
ATOM 1362 C C . LYS A 1 174 ? -33.569 0.555 40.508 1.00 78.81 174 LYS A C 1
ATOM 1364 O O . LYS A 1 174 ? -34.623 -0.046 40.332 1.00 78.81 174 LYS A O 1
ATOM 1369 N N . ILE A 1 175 ? -32.381 0.046 40.193 1.00 79.19 175 ILE A N 1
ATOM 1370 C CA . ILE A 1 175 ? -32.168 -1.313 39.689 1.00 79.19 175 ILE A CA 1
ATOM 1371 C C . ILE A 1 175 ? -32.280 -2.310 40.854 1.00 79.19 175 ILE A C 1
ATOM 1373 O O . ILE A 1 175 ? -31.744 -2.068 41.941 1.00 79.19 175 ILE A O 1
ATOM 1377 N N . SER A 1 176 ? -32.976 -3.430 40.639 1.00 85.31 176 SER A N 1
ATOM 1378 C CA . SER A 1 176 ? -33.071 -4.505 41.633 1.00 85.31 176 SER A CA 1
ATOM 1379 C C . SER A 1 176 ? -31.691 -5.129 41.888 1.00 85.31 176 SER A C 1
ATOM 1381 O O . SER A 1 176 ? -30.820 -5.108 41.023 1.00 85.31 176 SER A O 1
ATOM 1383 N N . 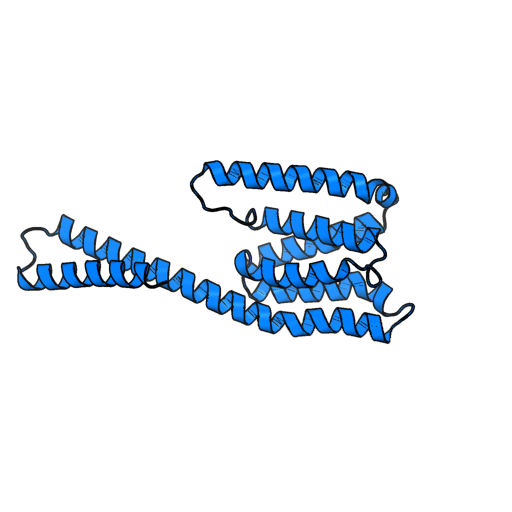LYS A 1 177 ? -31.459 -5.718 43.069 1.00 80.94 177 LYS A N 1
ATOM 1384 C CA . LYS A 1 177 ? -30.165 -6.369 43.366 1.00 80.94 177 LYS A CA 1
ATOM 1385 C C . LYS A 1 177 ? -29.829 -7.504 42.390 1.00 80.94 177 LYS A C 1
ATOM 1387 O O . LYS A 1 177 ? -28.654 -7.718 42.116 1.00 80.94 177 LYS A O 1
ATOM 1392 N N . GLU A 1 178 ? -30.846 -8.201 41.889 1.00 83.94 178 GLU A N 1
ATOM 1393 C CA . GLU A 1 178 ? -30.694 -9.298 40.929 1.00 83.94 178 GLU A CA 1
ATOM 1394 C C . GLU A 1 178 ? -30.313 -8.785 39.533 1.00 83.94 178 GLU A C 1
ATOM 1396 O O . GLU A 1 178 ? -29.433 -9.340 38.879 1.00 83.94 178 GLU A O 1
ATOM 1401 N N . ASP A 1 179 ? -30.913 -7.682 39.088 1.00 85.75 179 ASP A N 1
ATOM 1402 C CA . ASP A 1 179 ? -30.554 -7.070 37.805 1.00 85.75 179 ASP A CA 1
ATOM 1403 C C . ASP A 1 179 ? -29.160 -6.428 37.870 1.00 85.75 179 ASP A C 1
ATOM 1405 O O . ASP A 1 179 ? -28.388 -6.509 36.919 1.00 85.75 179 ASP A O 1
ATOM 1409 N N . LEU A 1 180 ? -28.786 -5.857 39.021 1.00 85.62 180 LEU A N 1
ATOM 1410 C CA . LEU A 1 180 ? -27.450 -5.304 39.263 1.00 85.62 180 LEU A CA 1
ATOM 1411 C C . LEU A 1 180 ? -26.357 -6.379 39.190 1.00 85.62 180 LEU A C 1
ATOM 1413 O O . LEU A 1 180 ? -25.288 -6.112 38.639 1.00 85.62 180 LEU A O 1
ATOM 1417 N N . SER A 1 181 ? -26.606 -7.586 39.717 1.00 84.62 181 SER A N 1
ATOM 1418 C CA . SER A 1 181 ? -25.646 -8.689 39.603 1.00 84.62 181 SER A CA 1
ATOM 1419 C C . SER A 1 181 ? -25.509 -9.169 38.163 1.00 84.62 181 SER A C 1
ATOM 1421 O O . SER A 1 181 ? -24.383 -9.322 37.705 1.00 84.62 181 SER A O 1
ATOM 1423 N N . LYS A 1 182 ? -26.623 -9.316 37.429 1.00 88.75 182 LYS A N 1
ATOM 1424 C CA . LYS A 1 182 ? -26.608 -9.724 36.012 1.00 88.75 182 LYS A CA 1
ATOM 1425 C C . LYS A 1 182 ? -25.868 -8.714 35.132 1.00 88.75 182 LYS A C 1
ATOM 1427 O O . LYS A 1 182 ? -25.044 -9.098 34.316 1.00 88.75 182 LYS A O 1
ATOM 1432 N N . LEU A 1 183 ? -26.106 -7.414 35.315 1.00 88.19 183 LEU A N 1
ATOM 1433 C CA . LEU A 1 183 ? -25.409 -6.377 34.544 1.00 88.19 183 LEU A CA 1
ATOM 1434 C C . LEU A 1 183 ? -23.912 -6.308 34.886 1.00 88.19 183 LEU A C 1
ATOM 1436 O O . LEU A 1 183 ? -23.090 -6.076 34.005 1.00 88.19 183 LEU A O 1
ATOM 1440 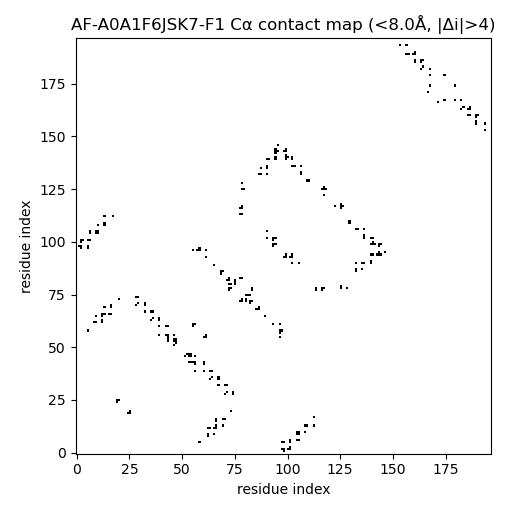N N . SER A 1 184 ? -23.546 -6.538 36.150 1.00 87.00 184 SER A N 1
ATOM 1441 C CA . SER A 1 184 ? -22.135 -6.599 36.559 1.00 87.00 184 SER A CA 1
ATOM 1442 C C . SER A 1 184 ? -21.427 -7.835 35.994 1.00 87.00 184 SER A C 1
ATOM 1444 O O . SER A 1 184 ? -20.249 -7.763 35.656 1.00 87.00 184 SER A O 1
ATOM 1446 N N . GLU A 1 185 ? -22.145 -8.953 35.877 1.00 90.94 185 GLU A N 1
ATOM 1447 C CA . GLU A 1 185 ? -21.669 -10.176 35.226 1.00 90.94 185 GLU A CA 1
ATOM 1448 C C . GLU A 1 185 ? -21.418 -9.944 33.734 1.00 90.94 185 GLU A C 1
ATOM 1450 O O . GLU A 1 185 ? -20.330 -10.255 33.269 1.00 90.94 185 GLU A O 1
ATOM 1455 N N . VAL A 1 186 ? -22.334 -9.273 33.024 1.00 89.25 186 VAL A N 1
ATOM 1456 C CA . VAL A 1 186 ? -22.136 -8.881 31.614 1.00 89.25 186 VAL A CA 1
ATOM 1457 C C . VAL A 1 186 ? -20.894 -8.004 31.444 1.00 89.25 186 VAL A C 1
ATOM 1459 O O . VAL A 1 186 ? -20.113 -8.221 30.527 1.00 89.25 186 VAL A O 1
ATOM 1462 N N . VAL A 1 187 ? -20.664 -7.036 32.337 1.00 88.56 187 VAL A N 1
ATOM 1463 C CA . VAL A 1 187 ? -19.446 -6.207 32.295 1.00 88.56 187 VAL A CA 1
ATOM 1464 C C . VAL A 1 187 ? -18.187 -7.059 32.454 1.00 88.56 187 VAL A C 1
ATOM 1466 O O . VAL A 1 187 ? -17.231 -6.880 31.702 1.00 88.56 187 VAL A O 1
ATOM 1469 N N . LYS A 1 188 ? -18.192 -7.993 33.408 1.00 88.88 188 LYS A N 1
ATOM 1470 C CA . LYS A 1 188 ? -17.064 -8.895 33.651 1.00 88.88 188 LYS A CA 1
ATOM 1471 C C . LYS A 1 188 ? -16.816 -9.814 32.455 1.00 88.88 188 LYS A C 1
ATOM 1473 O O . LYS A 1 188 ? -15.679 -9.938 32.028 1.00 88.88 188 LYS A O 1
ATOM 1478 N N . GLU A 1 189 ? -17.871 -10.378 31.878 1.00 89.81 189 GLU A N 1
ATOM 1479 C CA . GLU A 1 189 ? -17.800 -11.226 30.686 1.00 89.81 189 GLU A CA 1
ATOM 1480 C C . GLU A 1 189 ? -17.251 -10.448 29.480 1.00 89.81 189 GLU A C 1
ATOM 1482 O O . GLU A 1 189 ? -16.386 -10.947 28.770 1.00 89.81 189 GLU A O 1
ATOM 1487 N N . THR A 1 190 ? -17.658 -9.186 29.283 1.00 88.00 190 THR A N 1
ATOM 1488 C CA . THR A 1 190 ? -17.081 -8.339 28.220 1.00 88.00 190 THR A CA 1
ATOM 1489 C C . THR A 1 190 ? -15.609 -7.984 28.450 1.00 88.00 190 THR A C 1
ATOM 1491 O O . THR A 1 190 ? -14.880 -7.791 27.482 1.00 88.00 190 THR A O 1
ATOM 1494 N N . G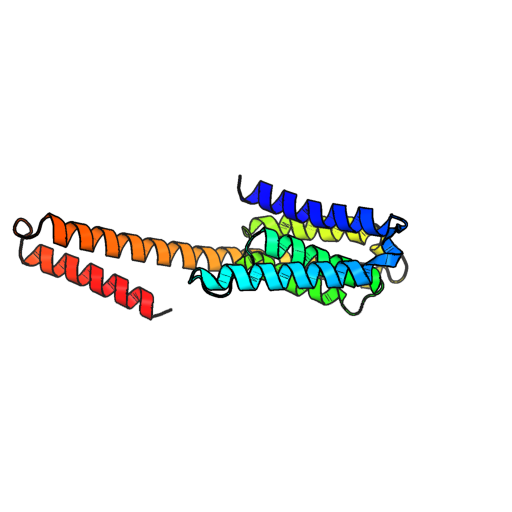LU A 1 191 ? -15.157 -7.885 29.706 1.00 86.31 191 GLU A N 1
ATOM 1495 C CA . GLU A 1 191 ? -13.739 -7.673 30.028 1.00 86.31 191 GLU A CA 1
ATOM 1496 C C . GLU A 1 191 ? -12.922 -8.953 29.810 1.00 86.31 191 GLU A C 1
ATOM 1498 O O . GLU A 1 191 ? -11.854 -8.877 29.210 1.00 86.31 191 GLU A O 1
ATOM 1503 N N . GLU A 1 192 ? -13.448 -10.113 30.215 1.00 88.31 192 GLU A N 1
ATOM 1504 C CA . GLU A 1 192 ? -12.821 -11.429 30.016 1.00 88.31 192 GLU A CA 1
ATOM 1505 C C . GLU A 1 192 ? -12.684 -11.775 28.528 1.00 88.31 192 GLU A C 1
ATOM 1507 O O . GLU A 1 192 ? -11.596 -12.132 28.085 1.00 88.31 192 GLU A O 1
ATOM 1512 N N . LEU A 1 193 ? -13.737 -11.566 27.729 1.00 85.25 193 LEU A N 1
ATOM 1513 C CA . LEU A 1 193 ? -13.704 -11.783 26.276 1.00 85.25 193 LEU A CA 1
ATOM 1514 C C . LEU A 1 193 ? -12.665 -10.909 25.559 1.00 85.25 193 LEU A C 1
ATOM 1516 O O . LEU A 1 193 ? -12.225 -11.262 24.474 1.00 85.25 193 LEU A O 1
ATOM 1520 N N . ARG A 1 194 ? -12.268 -9.777 26.151 1.00 78.19 194 ARG A N 1
ATOM 1521 C CA . ARG A 1 194 ? -11.247 -8.879 25.596 1.00 78.19 194 ARG A CA 1
ATOM 1522 C C . ARG A 1 194 ? -9.822 -9.254 26.019 1.00 78.19 194 ARG A C 1
ATOM 1524 O O . ARG A 1 194 ? -8.871 -8.722 25.458 1.00 78.19 194 ARG A O 1
ATOM 1531 N N . GLU A 1 195 ? -9.665 -10.096 27.040 1.00 78.44 195 GLU A N 1
ATOM 1532 C CA . GLU A 1 195 ? -8.362 -10.589 27.511 1.00 78.44 195 GLU A CA 1
ATOM 1533 C C . GLU A 1 195 ? -7.971 -11.943 26.882 1.00 78.44 195 GLU A C 1
ATOM 1535 O O . GLU A 1 195 ? -6.824 -12.365 27.038 1.00 78.44 195 GLU A O 1
ATOM 1540 N N . GLU A 1 196 ? -8.890 -12.624 26.183 1.00 68.62 196 GLU A N 1
ATOM 1541 C CA . GLU A 1 196 ? -8.651 -13.931 25.544 1.00 68.62 196 GLU A CA 1
ATOM 1542 C C . GLU A 1 196 ? -8.028 -13.872 24.127 1.00 68.62 196 GLU A C 1
ATOM 1544 O O . GLU A 1 196 ? -7.543 -14.907 23.661 1.00 68.62 196 GLU A O 1
ATOM 1549 N N . ASP A 1 197 ? -7.966 -12.697 23.483 1.00 50.91 197 ASP A N 1
ATOM 1550 C CA . ASP A 1 197 ? -7.362 -12.456 22.149 1.00 50.91 197 ASP A CA 1
ATOM 1551 C C . ASP A 1 197 ? -6.032 -11.664 22.214 1.00 50.91 197 ASP A C 1
ATOM 1553 O O . ASP A 1 197 ? -5.129 -11.936 21.378 1.00 50.91 197 ASP A O 1
#

Sequence (197 aa):
MRVLLQSLLLLFSFALVFLWQASPLSSYTLPIIGFLIVIYIVSSLAQTKKGKQVSLGGPLGMFILNTIILLFVFSTGGLSSGFFFLLYFVVFALVFVFEPYTIIAFAIGIVLTFMPEAIKGDVVGNFVKLGSIILISPLAFFFGKEYRKSDERDDTIESIGKDVKEVIEKEKGKISKEDLSKLSEVVKETEELREED

pLDDT: mean 88.71, std 9.64, range [48.69, 96.94]